Protein AF-A0A1Q6DSR3-F1 (afdb_monomer_lite)

Organism: Methanohalarchaeum thermophilum (NCBI:txid1903181)

Foldseek 3Di:
DWDDDLAEIEADELAEAAEEADDPDPSQQAHEYEYDANYEYAEEYHHQEYHYAAAYEYAYEYEHAAEYEAHHHEYNEEYYYAAEYEHENYEYEYEYEYQYYHEENYEYNEEYHYQAHAYELYEAAYEYEHEAEEEAENYEYQEYAYAAEYEAYNYEHCAQKYWDHHHYDDPDWYWHPNDDDPPPPDTDTFDPVQWDDDPNITMRGCCCVVCVVVVVVVVVVVVVVVVVVQVPDDPVVNCVCPDVVNVVVVPVD

Secondary structure (DSSP, 8-state):
--EE-SSEEEEPTT-EE-S-B--SSGGGGG-EEEE-TT-EE-S-EEEEEEEE-TT-EE-S-EEEEEEEEEES-EE-S-EEEEEEEEEES-EEES-EEEEEEEEES-EEES-EEEEEEEEEEEEEEEEEEEEEEEEEEEEEEEEEEESSEEEEEEEEESSSEEEE-SEEEESS-EEETT--STTSS---EE-GGGEEEETTEEEEETHHHH--HHHHHHHHHHHHHHHHHHHTS-HHHHHHH--HHHHHHHT--

Sequence (253 aa):
MARKDETGVIIEENENYETKIIPTKHSEINRKVKVKNNATIEGGIYGKKIEINNQARVKGPLMAKKSVQLRGGKIDSDIGSIEKTEIKEASIIGTVISKRINIKDSIIYGNLIGSRVIIKNSVVLGNIISKKELNLKKTTCFTFKSKEKSEIKNVELILPQAIINGEYELKSNVKIISINKNGKDTYPELGQEDIYKHEGNRYLTLSNRIMDLTKVTKKMNNVYEAIEKLISKDPKEIHSNYSQEKLREKFKK

Radius of gyration: 27.89 Å; chains: 1; bounding box: 45×44×91 Å

Structure (mmCIF, N/CA/C/O backbone):
data_AF-A0A1Q6DSR3-F1
#
_entry.id   AF-A0A1Q6DSR3-F1
#
loop_
_atom_site.group_PDB
_atom_site.id
_atom_site.type_symbol
_atom_site.label_atom_id
_atom_site.label_alt_id
_atom_site.label_comp_id
_atom_site.label_asym_id
_atom_site.label_entity_id
_atom_site.label_seq_id
_atom_site.pdbx_PDB_ins_code
_atom_site.Cartn_x
_atom_site.Cartn_y
_atom_site.Cartn_z
_atom_site.occupancy
_atom_site.B_iso_or_equiv
_atom_site.auth_seq_id
_atom_site.auth_comp_id
_atom_site.auth_asym_id
_atom_site.auth_atom_id
_atom_site.pdbx_PDB_model_num
ATOM 1 N N . MET A 1 1 ? -22.867 -3.625 21.917 1.00 60.91 1 MET A N 1
ATOM 2 C CA . MET A 1 1 ? -22.639 -2.371 22.659 1.00 60.91 1 MET A CA 1
ATOM 3 C C . MET A 1 1 ? -21.149 -2.194 22.814 1.00 60.91 1 MET A C 1
ATOM 5 O O . MET A 1 1 ? -20.514 -2.975 23.520 1.00 60.91 1 MET A O 1
ATOM 9 N N . ALA A 1 2 ? -20.624 -1.169 22.156 1.00 63.09 2 ALA A N 1
ATOM 10 C CA . ALA A 1 2 ? -19.234 -0.776 22.210 1.00 63.09 2 ALA A CA 1
ATOM 11 C C . ALA A 1 2 ? -18.803 -0.549 23.660 1.00 63.09 2 ALA A C 1
ATOM 13 O O . ALA A 1 2 ? -19.395 0.259 24.381 1.00 63.09 2 ALA A O 1
ATOM 14 N N . ARG A 1 3 ? -17.749 -1.244 24.085 1.00 74.06 3 ARG A N 1
ATOM 15 C CA . ARG A 1 3 ? -17.147 -1.033 25.402 1.00 74.06 3 ARG A CA 1
ATOM 16 C C . ARG A 1 3 ? -16.078 0.036 25.272 1.00 74.06 3 ARG A C 1
ATOM 18 O O . ARG A 1 3 ? -15.153 -0.107 24.472 1.00 74.06 3 ARG A O 1
ATOM 25 N N . LYS A 1 4 ? -16.222 1.113 26.039 1.00 76.12 4 LYS A N 1
ATOM 26 C CA . LYS A 1 4 ? -15.246 2.198 26.118 1.00 76.12 4 LYS A CA 1
ATOM 27 C C . LYS A 1 4 ? -14.771 2.317 27.554 1.00 76.12 4 LYS A C 1
ATOM 29 O O . LYS A 1 4 ? -15.585 2.527 28.447 1.00 76.12 4 LYS A O 1
ATOM 34 N N . ASP A 1 5 ? -13.468 2.224 27.744 1.00 69.50 5 ASP A N 1
ATOM 35 C CA . ASP A 1 5 ? -12.798 2.625 28.972 1.00 69.50 5 ASP A CA 1
ATOM 36 C C . ASP A 1 5 ? -11.634 3.570 28.630 1.00 69.50 5 ASP A C 1
ATOM 38 O O . ASP A 1 5 ? -11.387 3.893 27.462 1.00 69.50 5 ASP A O 1
ATOM 42 N N . GLU A 1 6 ? -10.926 4.061 29.646 1.00 63.34 6 GLU A N 1
ATOM 43 C CA . GLU A 1 6 ? -9.800 4.983 29.443 1.00 63.34 6 GLU A CA 1
ATOM 44 C C . GLU A 1 6 ? -8.644 4.350 28.650 1.00 63.34 6 GLU A C 1
ATOM 46 O O . GLU A 1 6 ? -7.857 5.046 28.003 1.00 63.34 6 GLU A O 1
ATOM 51 N N . THR A 1 7 ? -8.537 3.022 28.670 1.00 72.75 7 THR A N 1
ATOM 52 C CA . THR A 1 7 ? -7.431 2.262 28.082 1.00 72.75 7 THR A CA 1
ATOM 53 C C . THR A 1 7 ? -7.735 1.757 26.671 1.00 72.75 7 THR A C 1
ATOM 55 O O . THR A 1 7 ? -6.810 1.524 25.875 1.00 72.75 7 THR A O 1
ATOM 58 N N . GLY A 1 8 ? -9.014 1.635 26.309 1.00 85.94 8 GLY A N 1
ATOM 59 C CA . GLY A 1 8 ? -9.417 1.089 25.029 1.00 85.94 8 GLY A CA 1
ATOM 60 C C . GLY A 1 8 ? -10.884 1.263 24.645 1.00 85.94 8 GLY A C 1
ATOM 61 O O . GLY A 1 8 ? -11.768 1.547 25.446 1.00 85.94 8 GLY A O 1
ATOM 62 N N . VAL A 1 9 ? -11.124 1.072 23.351 1.00 91.00 9 VAL A N 1
ATOM 63 C CA . VAL A 1 9 ? -12.451 0.988 22.742 1.00 91.00 9 VAL A CA 1
ATOM 64 C C . VAL A 1 9 ? -12.544 -0.338 22.007 1.00 91.00 9 VAL A C 1
ATOM 66 O O . VAL A 1 9 ? -11.693 -0.637 21.167 1.00 91.00 9 VAL A O 1
ATOM 69 N N . ILE A 1 10 ? -13.575 -1.119 22.307 1.00 93.19 10 ILE A N 1
ATOM 70 C CA . ILE A 1 10 ? -13.895 -2.361 21.608 1.00 93.19 10 ILE A CA 1
ATOM 71 C C . ILE A 1 10 ? -15.268 -2.194 20.967 1.00 93.19 10 ILE A C 1
ATOM 73 O O . ILE A 1 10 ? -16.248 -1.964 21.671 1.00 93.19 10 ILE A O 1
ATOM 77 N N . ILE A 1 11 ? -15.319 -2.307 19.642 1.00 92.88 11 ILE A N 1
ATOM 78 C CA . ILE A 1 11 ? -16.568 -2.421 18.883 1.00 92.88 11 ILE A CA 1
ATOM 79 C C . ILE A 1 11 ? -16.855 -3.908 18.707 1.00 92.88 11 ILE A C 1
ATOM 81 O O . ILE A 1 11 ? -15.982 -4.650 18.241 1.00 92.88 11 ILE A O 1
ATOM 85 N N . GLU A 1 12 ? -18.031 -4.341 19.152 1.00 92.94 12 GLU A N 1
ATOM 86 C CA . GLU A 1 12 ? -18.410 -5.750 19.189 1.00 92.94 12 GLU A CA 1
ATOM 87 C C . GLU A 1 12 ? -18.770 -6.285 17.797 1.00 92.94 12 GLU A C 1
ATOM 89 O O . GLU A 1 12 ? -18.878 -5.541 16.823 1.00 92.94 12 GLU A O 1
ATOM 94 N N . GLU A 1 13 ? -18.891 -7.606 17.680 1.00 92.62 13 GLU A N 1
ATOM 95 C CA . GLU A 1 13 ? -19.213 -8.248 16.402 1.00 92.62 13 GLU A CA 1
ATOM 96 C C . GLU A 1 13 ? -20.602 -7.847 15.902 1.00 92.62 13 GLU A C 1
ATOM 98 O O . GLU A 1 13 ? -21.540 -7.735 16.692 1.00 92.62 13 GLU A O 1
ATOM 103 N N . ASN A 1 14 ? -20.730 -7.656 14.584 1.00 92.25 14 ASN A N 1
ATOM 104 C CA . ASN A 1 14 ? -21.968 -7.231 13.910 1.00 92.25 14 ASN A CA 1
ATOM 105 C C . ASN A 1 14 ? -22.552 -5.900 14.427 1.00 92.25 14 ASN A C 1
ATOM 107 O O . ASN A 1 14 ? -23.717 -5.589 14.179 1.00 92.25 14 ASN A O 1
ATOM 111 N N . GLU A 1 15 ? -21.770 -5.107 15.159 1.00 92.62 15 GLU A N 1
ATOM 112 C CA . GLU A 1 15 ? -22.219 -3.820 15.675 1.00 92.62 15 GLU A CA 1
ATOM 113 C C . GLU A 1 15 ? -22.147 -2.747 14.585 1.00 92.62 15 GLU A C 1
ATOM 115 O O . GLU A 1 15 ? -21.130 -2.606 13.904 1.00 92.62 15 GLU A O 1
ATOM 120 N N . ASN A 1 16 ? -23.215 -1.960 14.444 1.00 92.31 16 ASN A N 1
ATOM 121 C CA . ASN A 1 16 ? -23.186 -0.731 13.661 1.00 92.31 16 ASN A CA 1
ATOM 122 C C . ASN A 1 16 ? -22.926 0.459 14.592 1.00 92.31 16 ASN A C 1
ATOM 124 O O . ASN A 1 16 ? -23.662 0.685 15.551 1.00 92.31 16 ASN A O 1
ATOM 128 N N . TYR A 1 17 ? -21.860 1.202 14.321 1.00 92.19 17 TYR A N 1
ATOM 129 C CA . TYR A 1 17 ? -21.394 2.310 15.136 1.00 92.19 17 TYR A CA 1
ATOM 130 C C . TYR A 1 17 ? -21.343 3.588 14.287 1.00 92.19 17 TYR A C 1
ATOM 132 O O . TYR A 1 17 ? -20.392 3.856 13.553 1.00 92.19 17 TYR A O 1
ATOM 140 N N . GLU A 1 18 ? -22.387 4.405 14.404 1.00 91.69 18 GLU A N 1
ATOM 141 C CA . GLU A 1 18 ? -22.651 5.543 13.506 1.00 91.69 18 GLU A CA 1
ATOM 142 C C . GLU A 1 18 ? -21.821 6.801 13.809 1.00 91.69 18 GLU A C 1
ATOM 144 O O . GLU A 1 18 ? -21.938 7.821 13.135 1.00 91.69 18 GLU A O 1
ATOM 149 N N . THR A 1 19 ? -20.961 6.763 14.830 1.00 90.69 19 THR A N 1
ATOM 150 C CA . THR A 1 19 ? -20.196 7.937 15.272 1.00 90.69 19 THR A CA 1
ATOM 151 C C . THR A 1 19 ? -18.691 7.748 15.111 1.00 90.69 19 THR A C 1
ATOM 153 O O . THR A 1 19 ? -18.181 6.662 14.841 1.00 90.69 19 THR A O 1
ATOM 156 N N . LYS A 1 20 ? -17.941 8.841 15.280 1.00 92.94 20 LYS A N 1
ATOM 157 C CA . LYS A 1 20 ? -16.474 8.833 15.275 1.00 92.94 20 LYS A CA 1
ATOM 158 C C . LYS A 1 20 ? -15.897 8.335 16.603 1.00 92.94 20 LYS A C 1
ATOM 160 O O . LYS A 1 20 ? -16.413 8.637 17.678 1.00 92.94 20 LYS A O 1
ATOM 165 N N . ILE A 1 21 ? -14.766 7.638 16.534 1.00 92.81 21 ILE A N 1
ATOM 166 C CA . ILE A 1 21 ? -13.986 7.181 17.689 1.00 92.81 21 ILE A CA 1
ATOM 167 C C . ILE A 1 21 ? -12.758 8.090 17.810 1.00 92.81 21 ILE A C 1
ATOM 169 O O . ILE A 1 21 ? -11.635 7.683 17.525 1.00 92.81 21 ILE A O 1
ATOM 173 N N . ILE A 1 22 ? -12.947 9.330 18.273 1.00 92.00 22 ILE A N 1
ATOM 174 C CA . ILE A 1 22 ? -11.847 10.288 18.523 1.00 92.00 22 ILE A CA 1
ATOM 175 C C . ILE A 1 22 ? -11.680 10.600 20.022 1.00 92.00 22 ILE A C 1
ATOM 177 O O . ILE A 1 22 ? -12.652 10.429 20.761 1.00 92.00 22 ILE A O 1
ATOM 181 N N . PRO A 1 23 ? -10.474 10.964 20.499 1.00 87.62 23 PRO A N 1
ATOM 182 C CA . PRO A 1 23 ? -10.265 11.417 21.868 1.00 87.62 23 PRO A CA 1
ATOM 183 C C . PRO A 1 23 ? -11.074 12.676 22.168 1.00 87.62 23 PRO A C 1
ATOM 185 O O . PRO A 1 23 ? -11.065 13.621 21.382 1.00 87.62 23 PRO A O 1
ATOM 188 N N . THR A 1 24 ? -11.722 12.698 23.325 1.00 89.38 24 THR A N 1
ATOM 189 C CA . THR A 1 24 ? -12.347 13.897 23.908 1.00 89.38 24 THR A CA 1
ATOM 190 C C . THR A 1 24 ? -11.555 14.433 25.099 1.00 89.38 24 THR A C 1
ATOM 192 O O . THR A 1 24 ? -11.687 15.598 25.464 1.00 89.38 24 THR A O 1
ATOM 195 N N . LYS A 1 25 ? -10.685 13.595 25.676 1.00 89.12 25 LYS A N 1
ATOM 196 C CA . LYS A 1 25 ? -9.794 13.916 26.795 1.00 89.12 25 LYS A CA 1
ATOM 197 C C . LYS A 1 25 ? -8.372 13.455 26.493 1.00 89.12 25 LYS A C 1
ATOM 199 O O . LYS A 1 25 ? -8.155 12.547 25.690 1.00 89.12 25 LYS A O 1
ATOM 204 N N . HIS A 1 26 ? -7.394 14.047 27.176 1.00 84.81 26 HIS A N 1
ATOM 205 C CA . HIS A 1 26 ? -5.981 13.720 26.970 1.00 84.81 26 HIS A CA 1
ATOM 206 C C . HIS A 1 26 ? -5.656 12.244 27.268 1.00 84.81 26 HIS A C 1
ATOM 208 O O . HIS A 1 26 ? -4.884 11.625 26.534 1.00 84.81 26 HIS A O 1
ATOM 214 N N . SER A 1 27 ? -6.288 11.656 28.291 1.00 83.69 27 SER A N 1
ATOM 215 C CA . SER A 1 27 ? -6.117 10.240 28.656 1.00 83.69 27 SER A CA 1
ATOM 216 C C . SER A 1 27 ? -6.472 9.284 27.507 1.00 83.69 27 SER A C 1
ATOM 218 O O . SER A 1 27 ? -5.807 8.267 27.317 1.00 83.69 27 SER A O 1
ATOM 220 N N . GLU A 1 28 ? -7.428 9.658 26.654 1.00 86.38 28 GLU A N 1
ATOM 221 C CA . GLU A 1 28 ? -7.917 8.831 25.547 1.00 86.38 28 GLU A CA 1
ATOM 222 C C . GLU A 1 28 ? -6.980 8.806 24.327 1.00 86.38 28 GLU A C 1
ATOM 224 O O . GLU A 1 28 ? -7.102 7.924 23.477 1.00 86.38 28 GLU A O 1
ATOM 229 N N . ILE A 1 29 ? -6.018 9.732 24.215 1.00 86.44 29 ILE A N 1
ATOM 230 C CA . ILE A 1 29 ? -5.086 9.812 23.069 1.00 86.44 29 ILE A CA 1
ATOM 231 C C . ILE A 1 29 ? -4.314 8.501 22.892 1.00 86.44 29 ILE A C 1
ATOM 233 O O . ILE A 1 29 ? -4.002 8.080 21.775 1.00 86.44 29 ILE A O 1
ATOM 237 N N . ASN A 1 30 ? -4.001 7.839 24.006 1.00 89.75 30 ASN A N 1
ATOM 238 C CA . ASN A 1 30 ? -3.184 6.635 24.011 1.00 89.75 30 ASN A CA 1
ATOM 239 C C . ASN A 1 30 ? -3.995 5.330 23.968 1.00 89.75 30 ASN A C 1
ATOM 241 O O . ASN A 1 30 ? -3.396 4.252 24.057 1.00 89.75 30 ASN A O 1
ATOM 245 N N . ARG A 1 31 ? -5.320 5.409 23.795 1.00 91.38 31 ARG A N 1
ATOM 246 C CA . ARG A 1 31 ? -6.200 4.238 23.816 1.00 91.38 31 ARG A CA 1
ATOM 247 C C . ARG A 1 31 ? -5.952 3.298 22.644 1.00 91.38 31 ARG A C 1
ATOM 249 O O . ARG A 1 31 ? -5.557 3.714 21.549 1.00 91.38 31 ARG A O 1
ATOM 256 N N . LYS A 1 32 ? -6.213 2.015 22.863 1.00 94.88 32 LYS A N 1
ATOM 257 C CA . LYS A 1 32 ? -6.273 1.020 21.786 1.00 94.88 32 LYS A CA 1
ATOM 258 C C . LYS A 1 32 ? -7.698 0.962 21.244 1.00 94.88 32 LYS A C 1
ATOM 260 O O . LYS A 1 32 ? -8.638 0.975 22.024 1.00 94.88 32 LYS A O 1
ATOM 265 N N . VAL A 1 33 ? -7.869 0.879 19.933 1.00 95.88 33 VAL A N 1
ATOM 266 C CA . VAL A 1 33 ? -9.183 0.661 19.319 1.00 95.88 33 VAL A CA 1
ATOM 267 C C . VAL A 1 33 ? -9.172 -0.701 18.647 1.00 95.88 33 VAL A C 1
ATOM 269 O O . VAL A 1 33 ? -8.303 -0.962 17.817 1.00 95.88 33 VAL A O 1
ATOM 272 N N . LYS A 1 34 ? -10.117 -1.564 19.012 1.00 96.12 34 LYS A N 1
ATOM 273 C CA . LYS A 1 34 ? -10.312 -2.875 18.400 1.00 96.12 34 LYS A CA 1
ATOM 274 C C . LYS A 1 34 ? -11.712 -2.955 17.812 1.00 96.12 34 LYS A C 1
ATOM 276 O O . LYS A 1 34 ? -12.696 -2.761 18.516 1.00 96.12 34 LYS A O 1
ATOM 281 N N . VAL A 1 35 ? -11.784 -3.272 16.532 1.00 95.50 35 VAL A N 1
ATOM 282 C CA . VAL A 1 35 ? -13.026 -3.478 15.795 1.00 95.50 35 VAL A CA 1
ATOM 283 C C . VAL A 1 35 ? -13.134 -4.969 15.507 1.00 95.50 35 VAL A C 1
ATOM 285 O O . VAL A 1 35 ? -12.236 -5.555 14.887 1.00 95.50 35 VAL A O 1
ATOM 288 N N . LYS A 1 36 ? -14.164 -5.615 16.056 1.00 93.06 36 LYS A N 1
ATOM 289 C CA . LYS A 1 36 ? -14.409 -7.042 15.834 1.00 93.06 36 LYS A CA 1
ATOM 290 C C . LYS A 1 36 ? -15.104 -7.286 14.489 1.00 93.06 36 LYS A C 1
ATOM 292 O O . LYS A 1 36 ? -15.339 -6.360 13.716 1.00 93.06 36 LYS A O 1
ATOM 297 N N . ASN A 1 37 ? -15.342 -8.558 14.189 1.00 93.19 37 ASN A N 1
ATOM 298 C CA . ASN A 1 37 ? -15.788 -9.015 12.881 1.00 93.19 37 ASN A CA 1
ATOM 299 C C . ASN A 1 37 ? -17.152 -8.431 12.497 1.00 93.19 37 ASN A C 1
ATOM 301 O O . ASN A 1 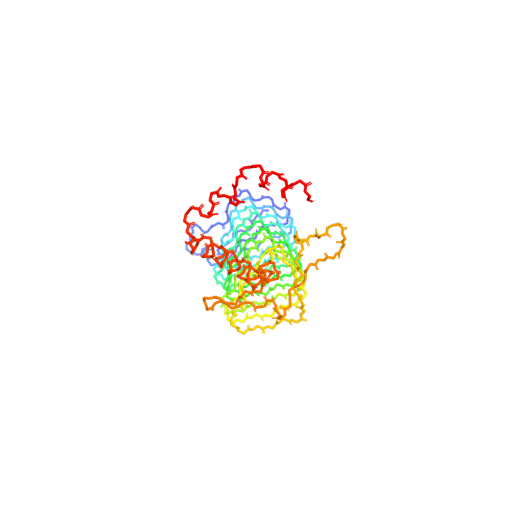37 ? -18.013 -8.250 13.358 1.00 93.19 37 ASN A O 1
ATOM 305 N N . ASN A 1 38 ? -17.350 -8.168 11.202 1.00 92.88 38 ASN A N 1
ATOM 306 C CA . ASN A 1 38 ? -18.613 -7.668 10.633 1.00 92.88 38 ASN A CA 1
ATOM 307 C C . ASN A 1 38 ? -19.150 -6.359 11.243 1.00 92.88 38 ASN A C 1
ATOM 309 O O . ASN A 1 38 ? -20.288 -5.977 10.978 1.00 92.88 38 ASN A O 1
ATOM 313 N N . ALA A 1 39 ? -18.360 -5.655 12.053 1.00 94.75 39 ALA A N 1
ATOM 314 C CA . ALA A 1 39 ? -18.759 -4.360 12.577 1.00 94.75 39 ALA A CA 1
ATOM 315 C C . ALA A 1 39 ? -18.682 -3.291 11.480 1.00 94.75 39 ALA A C 1
ATOM 317 O O . ALA A 1 39 ? -17.770 -3.304 10.649 1.00 94.75 39 ALA A O 1
ATOM 318 N N . THR A 1 40 ? -19.608 -2.338 11.504 1.00 95.56 40 THR A N 1
ATOM 319 C CA . THR A 1 40 ? -19.593 -1.168 10.620 1.00 95.56 40 THR A CA 1
ATOM 320 C C . THR A 1 40 ? -19.369 0.089 11.442 1.00 95.56 40 THR A C 1
ATOM 322 O O . THR A 1 40 ? -20.007 0.286 12.470 1.00 95.56 40 THR A O 1
ATOM 325 N N . ILE A 1 41 ? -18.438 0.935 11.009 1.00 96.00 41 ILE A N 1
ATOM 326 C CA . ILE A 1 41 ? -18.142 2.220 11.639 1.00 96.00 41 ILE A CA 1
ATOM 327 C C . ILE A 1 41 ? -18.263 3.307 10.577 1.00 96.00 41 ILE A C 1
ATOM 329 O O . ILE A 1 41 ? -17.508 3.324 9.602 1.00 96.00 41 ILE A O 1
ATOM 333 N N . GLU A 1 42 ? -19.197 4.232 10.771 1.00 95.69 42 GLU A N 1
ATOM 334 C CA . GLU A 1 42 ? -19.430 5.328 9.823 1.00 95.69 42 GLU A CA 1
ATOM 335 C C . GLU A 1 42 ? -18.376 6.440 9.970 1.00 95.69 42 GLU A C 1
ATOM 337 O O . GLU A 1 42 ? -17.970 7.063 8.992 1.00 95.69 42 GLU A O 1
ATOM 342 N N . GLY A 1 43 ? -17.893 6.676 11.195 1.00 95.25 43 GLY A N 1
ATOM 343 C CA . GLY A 1 43 ? -16.961 7.757 11.511 1.00 95.25 43 GLY A CA 1
ATOM 344 C C . GLY A 1 43 ? -15.473 7.391 11.447 1.00 95.25 43 GLY A C 1
ATOM 345 O O . GLY A 1 43 ? -15.075 6.236 11.317 1.00 95.25 43 GLY A O 1
ATOM 346 N N . GLY A 1 44 ? -14.622 8.412 11.582 1.00 96.06 44 GLY A N 1
ATOM 347 C CA . GLY A 1 44 ? -13.170 8.235 11.689 1.00 96.06 44 GLY A CA 1
ATOM 348 C C . GLY A 1 44 ? -12.734 7.665 13.040 1.00 96.06 44 GLY A C 1
ATOM 349 O O . GLY A 1 44 ? -13.411 7.843 14.058 1.00 96.06 44 GLY A O 1
ATOM 350 N N . ILE A 1 45 ? -11.573 7.014 13.060 1.00 97.00 45 ILE A N 1
ATOM 351 C CA . ILE A 1 45 ? -10.999 6.375 14.246 1.00 97.00 45 ILE A CA 1
ATOM 352 C C . ILE A 1 45 ? -9.628 6.970 14.538 1.00 97.00 45 ILE A C 1
ATOM 354 O O . ILE A 1 45 ? -8.735 6.963 13.692 1.00 97.00 45 ILE A O 1
ATOM 358 N N . TYR A 1 46 ? -9.436 7.408 15.779 1.00 96.62 46 TYR A N 1
ATOM 359 C CA . TYR A 1 46 ? -8.138 7.775 16.318 1.00 96.62 46 TYR A CA 1
ATOM 360 C C . TYR A 1 46 ? -7.784 6.920 17.538 1.00 96.62 46 TYR A C 1
ATOM 362 O O . TYR A 1 46 ? -8.600 6.717 18.446 1.00 96.62 46 TYR A O 1
ATOM 370 N N . GLY A 1 47 ? -6.531 6.470 17.591 1.00 95.19 47 GLY A N 1
ATOM 371 C CA . GLY A 1 47 ? -5.977 5.794 18.762 1.00 95.19 47 GLY A CA 1
ATOM 372 C C . GLY A 1 47 ? -4.461 5.624 18.706 1.00 95.19 47 GLY A C 1
ATOM 373 O O . GLY A 1 47 ? -3.794 5.967 17.734 1.00 95.19 47 GLY A O 1
ATOM 374 N N . LYS A 1 48 ? -3.877 5.038 19.749 1.00 95.81 48 LYS A N 1
ATOM 375 C CA . LYS A 1 48 ? -2.465 4.630 19.733 1.00 95.81 48 LYS A CA 1
ATOM 376 C C . LYS A 1 48 ? -2.246 3.449 18.802 1.00 95.81 48 LYS A C 1
ATOM 378 O O . LYS A 1 48 ? -1.317 3.455 17.996 1.00 95.81 48 LYS A O 1
ATOM 383 N N . LYS A 1 49 ? -3.102 2.438 18.934 1.00 97.00 49 LYS A N 1
ATOM 384 C CA . LYS A 1 49 ? -3.118 1.232 18.108 1.00 97.00 49 LYS A CA 1
ATOM 385 C C . LYS A 1 49 ? -4.546 0.990 17.643 1.00 97.00 49 LYS A C 1
ATOM 387 O O . LYS A 1 49 ? -5.441 0.995 18.482 1.00 97.00 49 LYS A O 1
ATOM 392 N N . ILE A 1 50 ? -4.732 0.777 16.347 1.00 97.88 50 ILE A N 1
ATOM 393 C CA . ILE A 1 50 ? -6.023 0.424 15.755 1.00 97.88 50 ILE A CA 1
ATOM 394 C C . ILE A 1 50 ? -5.904 -0.991 15.190 1.00 97.88 50 ILE A C 1
ATOM 396 O O . ILE A 1 50 ? -4.984 -1.272 14.421 1.00 97.88 50 ILE A O 1
ATOM 400 N N . GLU A 1 51 ? -6.806 -1.876 15.596 1.00 97.56 51 GLU A N 1
ATOM 401 C CA . GLU A 1 51 ? -6.916 -3.257 15.127 1.00 97.56 51 GLU A CA 1
ATOM 402 C C . GLU A 1 51 ? -8.303 -3.468 14.526 1.00 97.56 51 GLU A C 1
ATOM 404 O O . GLU A 1 51 ? -9.305 -3.290 15.215 1.00 97.56 51 GLU A O 1
ATOM 409 N N . ILE A 1 52 ? -8.363 -3.858 13.257 1.00 96.06 52 ILE A N 1
ATOM 410 C CA . ILE A 1 52 ? -9.611 -4.155 12.552 1.00 96.06 52 ILE A CA 1
ATOM 411 C C . ILE A 1 52 ? -9.538 -5.598 12.070 1.00 96.06 52 ILE A C 1
ATOM 413 O O . ILE A 1 52 ? -8.574 -5.987 11.405 1.00 96.06 52 ILE A O 1
ATOM 417 N N . ASN A 1 53 ? -10.533 -6.388 12.468 1.00 90.25 53 ASN A N 1
ATOM 418 C CA . ASN A 1 53 ? -10.632 -7.805 12.134 1.00 90.25 53 ASN A CA 1
ATOM 419 C C . ASN A 1 53 ? -11.603 -8.050 10.969 1.00 90.25 53 ASN A C 1
ATOM 421 O O . ASN A 1 53 ? -12.183 -7.118 10.407 1.00 90.25 53 ASN A O 1
ATOM 425 N N . ASN A 1 54 ? -11.736 -9.324 10.596 1.00 86.25 54 ASN A N 1
ATOM 426 C CA . ASN A 1 54 ? -12.297 -9.750 9.323 1.00 86.25 54 ASN A CA 1
ATOM 427 C C . ASN A 1 54 ? -13.682 -9.155 9.052 1.00 86.25 54 ASN A C 1
ATOM 429 O O . ASN A 1 54 ? -14.549 -9.123 9.922 1.00 86.25 54 ASN A O 1
ATOM 433 N N . GLN A 1 55 ? -13.880 -8.730 7.801 1.00 88.62 55 GLN A N 1
ATOM 434 C CA . GLN A 1 55 ? -15.158 -8.251 7.258 1.00 88.62 55 GLN A CA 1
ATOM 435 C C . GLN A 1 55 ? -15.728 -6.983 7.919 1.00 88.62 55 GLN A C 1
ATOM 437 O O . GLN A 1 55 ? -16.793 -6.521 7.521 1.00 88.62 55 GLN A O 1
ATOM 442 N N . ALA A 1 56 ? -15.016 -6.364 8.864 1.00 94.44 56 ALA A N 1
ATOM 443 C CA . ALA A 1 56 ? -15.409 -5.061 9.379 1.00 94.44 56 ALA A CA 1
ATOM 444 C C . ALA A 1 56 ? -15.277 -3.978 8.296 1.00 94.44 56 ALA A C 1
ATOM 446 O O . ALA A 1 56 ? -14.355 -4.007 7.471 1.00 94.44 56 ALA A O 1
ATOM 447 N N . ARG A 1 57 ? -16.182 -3.000 8.318 1.00 96.06 57 ARG A N 1
ATOM 448 C CA . ARG A 1 57 ? -16.179 -1.856 7.407 1.00 96.06 57 ARG A CA 1
ATOM 449 C C . ARG A 1 57 ? -15.999 -0.561 8.181 1.00 96.06 57 ARG A C 1
ATOM 451 O O . ARG A 1 57 ? -16.736 -0.300 9.124 1.00 96.06 57 ARG A O 1
ATOM 458 N N . VAL A 1 58 ? -15.060 0.278 7.757 1.00 97.25 58 VAL A N 1
ATOM 459 C CA . VAL A 1 58 ? -14.899 1.630 8.305 1.00 97.25 58 VAL A CA 1
ATOM 460 C C . VAL A 1 58 ? -14.953 2.632 7.168 1.00 97.25 58 VAL A C 1
ATOM 462 O O . VAL A 1 58 ? -14.154 2.550 6.238 1.00 97.25 58 VAL A O 1
ATOM 465 N N . LYS A 1 59 ? -15.900 3.568 7.228 1.00 96.94 59 LYS A N 1
ATOM 466 C CA . LYS A 1 59 ? -16.064 4.593 6.190 1.00 96.94 59 LYS A CA 1
ATOM 467 C C . LYS A 1 59 ? -15.262 5.864 6.455 1.00 96.94 59 LYS A C 1
ATOM 469 O O . LYS A 1 59 ? -15.026 6.638 5.537 1.00 96.94 59 LYS A O 1
ATOM 474 N N . GLY A 1 60 ? -14.835 6.083 7.697 1.00 96.81 60 GLY A N 1
ATOM 475 C CA . GLY A 1 60 ? -14.011 7.229 8.066 1.00 96.81 60 GLY A CA 1
ATOM 476 C C . GLY A 1 60 ? -12.503 6.949 8.065 1.00 96.81 60 GLY A C 1
ATOM 477 O O . GLY A 1 60 ? -12.073 5.794 8.004 1.00 96.81 60 GLY A O 1
ATOM 478 N N . PRO A 1 61 ? -11.680 8.007 8.179 1.00 97.62 61 PRO A N 1
ATOM 479 C CA . PRO A 1 61 ? -10.227 7.887 8.189 1.00 97.62 61 PRO A CA 1
ATOM 480 C C . PRO A 1 61 ? -9.722 7.190 9.451 1.00 97.62 61 PRO A C 1
ATOM 482 O O . PRO A 1 61 ? -10.281 7.347 10.542 1.00 97.62 61 PRO A O 1
ATOM 485 N N . LEU A 1 62 ? -8.612 6.468 9.317 1.00 98.25 62 LEU A N 1
ATOM 486 C CA . LEU A 1 62 ? -7.901 5.851 10.433 1.00 98.25 62 LEU A CA 1
ATOM 487 C C . LEU A 1 62 ? -6.630 6.640 10.726 1.00 98.25 62 LEU A C 1
ATOM 489 O O . LEU A 1 62 ? -5.764 6.757 9.865 1.00 98.25 62 LEU A O 1
ATOM 493 N N . MET A 1 63 ? -6.467 7.124 11.954 1.00 97.88 63 MET A N 1
ATOM 494 C CA . MET A 1 63 ? -5.245 7.806 12.372 1.00 97.88 63 MET A CA 1
ATOM 495 C C . MET A 1 63 ? -4.680 7.191 13.650 1.00 97.88 63 MET A C 1
ATOM 497 O O . MET A 1 63 ? -5.289 7.258 14.717 1.00 97.88 63 M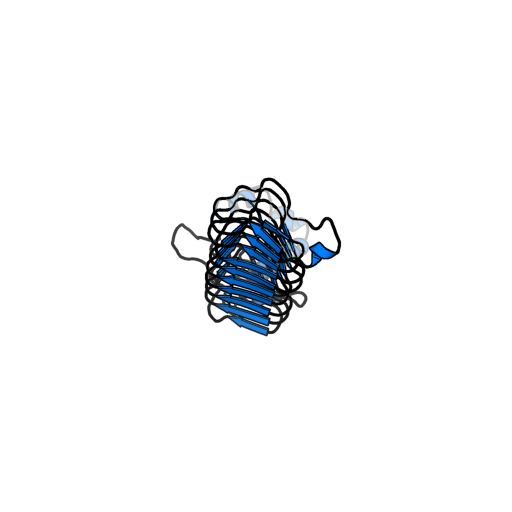ET A O 1
ATOM 501 N N . ALA A 1 64 ? -3.489 6.597 13.554 1.00 97.56 64 ALA A N 1
ATOM 502 C CA . ALA A 1 64 ? -2.837 5.941 14.677 1.00 97.56 64 ALA A CA 1
ATOM 503 C C . ALA A 1 64 ? -1.500 6.580 15.064 1.00 97.56 64 ALA A C 1
ATOM 505 O O . ALA A 1 64 ? -0.600 6.743 14.240 1.00 97.56 64 ALA A O 1
ATOM 506 N N . LYS A 1 65 ? -1.301 6.838 16.361 1.00 95.81 65 LYS A N 1
ATOM 507 C CA . LYS A 1 65 ? -0.001 7.317 16.864 1.00 95.81 65 LYS A CA 1
ATOM 508 C C . LYS A 1 65 ? 1.104 6.275 16.690 1.00 95.81 65 LYS A C 1
ATOM 510 O O . LYS A 1 65 ? 2.242 6.641 16.445 1.00 95.81 65 LYS A O 1
ATOM 515 N N . LYS A 1 66 ? 0.795 4.984 16.835 1.00 97.50 66 LYS A N 1
ATOM 516 C CA . LYS A 1 66 ? 1.777 3.902 16.703 1.00 97.50 66 LYS A CA 1
ATOM 517 C C . LYS A 1 66 ? 1.510 3.067 15.463 1.00 97.50 66 LYS A C 1
ATOM 519 O O . LYS A 1 66 ? 2.347 3.037 14.564 1.00 97.50 66 LYS A O 1
ATOM 524 N N . SER A 1 67 ? 0.361 2.399 15.399 1.00 98.12 67 SER A N 1
ATOM 525 C CA . SER A 1 67 ? 0.123 1.446 14.315 1.00 98.12 67 SER A CA 1
ATOM 526 C C . SER A 1 67 ? -1.334 1.188 13.975 1.00 98.12 67 SER A C 1
ATOM 528 O O . SER A 1 67 ? -2.180 1.162 14.871 1.00 98.12 67 SER A O 1
ATOM 530 N N . VAL A 1 68 ? -1.572 0.866 12.705 1.00 98.50 68 VAL A N 1
ATOM 531 C CA . VAL A 1 68 ? -2.825 0.292 12.198 1.00 98.50 68 VAL A CA 1
ATOM 532 C C . VAL A 1 68 ? -2.572 -1.153 11.764 1.00 98.50 68 VAL A C 1
ATOM 534 O O . VAL A 1 68 ? -1.583 -1.434 11.087 1.00 98.50 68 VAL A O 1
ATOM 537 N N . GLN A 1 69 ? -3.439 -2.074 12.178 1.00 98.38 69 GLN A N 1
ATOM 538 C CA . GLN A 1 69 ? -3.411 -3.481 11.781 1.00 98.38 69 GLN A CA 1
ATOM 539 C C . GLN A 1 69 ? -4.776 -3.874 11.224 1.00 98.38 69 GLN A C 1
ATOM 541 O O . GLN A 1 69 ? -5.757 -3.890 11.965 1.00 98.38 69 GLN A O 1
ATOM 546 N N . LEU A 1 70 ? -4.819 -4.204 9.936 1.00 97.81 70 LEU A N 1
ATOM 547 C CA . LEU A 1 70 ? -6.002 -4.724 9.260 1.00 97.81 70 LEU A CA 1
ATOM 548 C C . LEU A 1 70 ? -5.782 -6.197 8.928 1.00 97.81 70 LEU A C 1
ATOM 550 O O . LEU A 1 70 ? -4.787 -6.560 8.292 1.00 97.81 70 LEU A O 1
ATOM 554 N N . ARG A 1 71 ? -6.712 -7.036 9.369 1.00 96.19 71 ARG A N 1
ATOM 555 C CA . ARG A 1 71 ? -6.816 -8.444 8.989 1.00 96.19 71 ARG A CA 1
ATOM 556 C C . ARG A 1 71 ? -8.218 -8.618 8.433 1.00 96.19 71 ARG A C 1
ATOM 558 O O . ARG A 1 71 ? -9.163 -8.679 9.210 1.00 96.19 71 ARG A O 1
ATOM 565 N N . GLY A 1 72 ? -8.343 -8.586 7.114 1.00 93.12 72 GLY A N 1
ATOM 566 C CA . GLY A 1 72 ? -9.635 -8.485 6.456 1.00 93.12 72 GLY A CA 1
ATOM 567 C C . GLY A 1 72 ? -10.245 -7.084 6.501 1.00 93.12 72 GLY A C 1
ATOM 568 O O . GLY A 1 72 ? -9.663 -6.129 7.021 1.00 93.12 72 GLY A O 1
ATOM 569 N N . GLY A 1 73 ? -11.460 -6.990 5.963 1.00 92.44 73 GLY A N 1
ATOM 570 C CA . GLY A 1 73 ? -12.300 -5.801 6.064 1.00 92.44 73 GLY A CA 1
ATOM 571 C C . GLY A 1 73 ? -12.115 -4.792 4.932 1.00 92.44 73 GLY A C 1
ATOM 572 O O . GLY A 1 73 ? -11.317 -4.978 4.008 1.00 92.44 73 GLY A O 1
ATOM 573 N N . LYS A 1 74 ? -12.908 -3.723 5.007 1.00 96.31 74 LYS A N 1
ATOM 574 C CA . LYS A 1 74 ? -12.973 -2.666 4.000 1.00 96.31 74 LYS A CA 1
ATOM 575 C C . LYS A 1 74 ? -12.872 -1.288 4.640 1.00 96.31 74 LYS A C 1
ATOM 577 O O . LYS A 1 74 ? -13.689 -0.945 5.490 1.00 96.31 74 LYS A O 1
ATOM 582 N N . ILE A 1 75 ? -11.886 -0.503 4.216 1.00 97.81 75 ILE A N 1
ATOM 583 C CA . ILE A 1 75 ? -11.708 0.883 4.660 1.00 97.81 75 ILE A CA 1
ATOM 584 C C . ILE A 1 75 ? -11.984 1.807 3.482 1.00 97.81 75 ILE A C 1
ATOM 586 O O . ILE A 1 75 ? -11.276 1.744 2.481 1.00 97.81 75 ILE A O 1
ATOM 590 N N . ASP A 1 76 ? -12.991 2.665 3.606 1.00 97.12 76 ASP A N 1
ATOM 591 C CA . ASP A 1 76 ? -13.389 3.617 2.563 1.00 97.12 76 ASP A CA 1
ATOM 592 C C . ASP A 1 76 ? -12.836 5.023 2.858 1.00 97.12 76 ASP A C 1
ATOM 594 O O . ASP A 1 76 ? -13.548 6.018 2.759 1.00 97.12 76 ASP A O 1
ATOM 598 N N . SER A 1 77 ? -11.576 5.104 3.303 1.00 98.06 77 SER A N 1
ATOM 599 C CA . SER A 1 77 ? -10.902 6.369 3.597 1.00 98.06 77 SER A CA 1
ATOM 600 C C . SER A 1 77 ? -9.383 6.207 3.765 1.00 98.06 77 SER A C 1
ATOM 602 O O . SER A 1 77 ? -8.824 5.112 3.653 1.00 98.06 77 SER A O 1
ATOM 604 N N . ASP A 1 78 ? -8.714 7.317 4.073 1.00 98.44 78 ASP A N 1
ATOM 605 C CA . ASP A 1 78 ? -7.273 7.381 4.292 1.00 98.44 78 ASP A CA 1
ATOM 606 C C . ASP A 1 78 ? -6.837 6.707 5.601 1.00 98.44 78 ASP A C 1
ATOM 608 O O . ASP A 1 78 ? -7.539 6.704 6.618 1.00 98.44 78 ASP A O 1
ATOM 612 N N . ILE A 1 79 ? -5.614 6.176 5.588 1.00 98.62 79 ILE A N 1
ATOM 613 C CA . ILE A 1 79 ? -4.974 5.534 6.736 1.00 98.62 79 ILE A CA 1
ATOM 614 C C . ILE A 1 79 ? -3.641 6.219 7.022 1.00 98.62 79 ILE A C 1
ATOM 616 O O . ILE A 1 79 ? -2.687 6.119 6.253 1.00 98.62 79 ILE A O 1
ATOM 620 N N . GLY A 1 80 ? -3.543 6.860 8.180 1.00 98.25 80 GLY A N 1
ATOM 621 C CA . GLY A 1 80 ? -2.321 7.459 8.698 1.00 98.25 80 GLY A CA 1
ATOM 622 C C . GLY A 1 80 ? -1.799 6.713 9.921 1.00 98.25 80 GLY A C 1
ATOM 623 O O . GLY A 1 80 ? -2.524 6.496 10.890 1.00 98.25 80 GLY A O 1
ATOM 624 N N . SER A 1 81 ? -0.509 6.375 9.937 1.00 97.94 81 SER A N 1
ATOM 625 C CA . SER A 1 81 ? 0.172 6.007 11.181 1.00 97.94 81 SER A CA 1
ATOM 626 C C . SER A 1 81 ? 1.595 6.543 11.237 1.00 97.94 81 SER A C 1
ATOM 628 O O . SER A 1 81 ? 2.279 6.612 10.218 1.00 97.94 81 SER A O 1
ATOM 630 N N . ILE A 1 82 ? 2.081 6.901 12.426 1.00 97.31 82 ILE A N 1
ATOM 631 C CA . ILE A 1 82 ? 3.448 7.431 12.548 1.00 97.31 82 ILE A CA 1
ATOM 632 C C . ILE A 1 82 ? 4.480 6.321 12.312 1.00 97.31 82 ILE A C 1
ATOM 634 O O . ILE A 1 82 ? 5.448 6.520 11.574 1.00 97.31 82 ILE A O 1
ATOM 638 N N . GLU A 1 83 ? 4.300 5.134 12.905 1.00 98.12 83 GLU A N 1
ATOM 639 C CA . GLU A 1 83 ? 5.333 4.096 12.850 1.00 98.12 83 GLU A CA 1
ATOM 640 C C . GLU A 1 83 ? 5.082 3.006 11.810 1.00 98.12 83 GLU A C 1
ATOM 642 O O . GLU A 1 83 ? 6.023 2.647 11.088 1.00 98.12 83 GLU A O 1
ATOM 647 N N . LYS A 1 84 ? 3.887 2.399 11.789 1.00 98.25 84 LYS A N 1
ATOM 648 C CA . LYS A 1 84 ? 3.659 1.162 11.034 1.00 98.25 84 LYS A CA 1
ATOM 649 C C . LYS A 1 84 ? 2.192 0.893 10.697 1.00 98.25 84 LYS A C 1
ATOM 651 O O . LYS A 1 84 ? 1.358 0.828 11.592 1.00 98.25 84 LYS A O 1
ATOM 656 N N . THR A 1 85 ? 1.934 0.548 9.442 1.00 98.75 85 THR A N 1
ATOM 657 C CA . THR A 1 85 ? 0.654 -0.008 8.991 1.00 98.75 85 THR A CA 1
ATOM 658 C C . THR A 1 85 ? 0.856 -1.410 8.424 1.00 98.75 85 THR A C 1
ATOM 660 O O . THR A 1 85 ? 1.753 -1.635 7.608 1.00 98.75 85 THR A O 1
ATOM 663 N N . GLU A 1 86 ? 0.044 -2.359 8.885 1.00 98.69 86 GLU A N 1
ATOM 664 C CA . GLU A 1 86 ? -0.010 -3.734 8.381 1.00 98.69 86 GLU A CA 1
ATOM 665 C C . GLU A 1 86 ? -1.396 -4.019 7.826 1.00 98.69 86 GLU A C 1
ATOM 667 O O . GLU A 1 86 ? -2.388 -3.839 8.528 1.00 98.69 86 GLU A O 1
ATOM 672 N N . ILE A 1 87 ? -1.454 -4.470 6.579 1.00 98.56 87 ILE A N 1
ATOM 673 C CA . ILE A 1 87 ? -2.696 -4.740 5.864 1.00 98.56 87 ILE A CA 1
ATOM 674 C C . ILE A 1 87 ? -2.600 -6.152 5.296 1.00 98.56 87 ILE A C 1
ATOM 676 O O . ILE A 1 87 ? -1.679 -6.462 4.535 1.00 98.56 87 ILE A O 1
ATOM 680 N N . LYS A 1 88 ? -3.528 -7.018 5.695 1.00 98.31 88 LYS A N 1
ATOM 681 C CA . LYS A 1 88 ? -3.630 -8.390 5.208 1.00 98.31 88 LYS A CA 1
ATOM 682 C C . LYS A 1 88 ? -5.070 -8.685 4.824 1.00 98.31 88 LYS A C 1
ATOM 684 O O . LYS A 1 88 ? -5.953 -8.423 5.634 1.00 98.31 88 LYS A O 1
ATOM 689 N N . GLU A 1 89 ? -5.287 -9.264 3.645 1.00 97.31 89 GLU A N 1
ATOM 690 C CA . GLU A 1 89 ? -6.608 -9.740 3.193 1.00 97.31 89 GLU A CA 1
ATOM 691 C C . GLU A 1 89 ? -7.697 -8.648 3.171 1.00 97.31 89 GLU A C 1
ATOM 693 O O . GLU A 1 89 ? -8.879 -8.952 3.297 1.00 97.31 89 GLU A O 1
ATOM 698 N N . ALA A 1 90 ? -7.322 -7.373 3.022 1.00 96.62 90 ALA A N 1
ATOM 699 C CA . ALA A 1 90 ? -8.240 -6.239 3.141 1.00 96.62 90 ALA A CA 1
ATOM 700 C C . ALA A 1 90 ? -8.346 -5.421 1.846 1.00 96.62 90 ALA A C 1
ATOM 702 O O . ALA A 1 90 ? -7.455 -5.450 0.990 1.00 96.62 90 ALA A O 1
ATOM 703 N N . SER A 1 91 ? -9.424 -4.643 1.731 1.00 97.38 91 SER A N 1
ATOM 704 C CA . SER A 1 91 ? -9.610 -3.658 0.661 1.00 97.38 91 SER A CA 1
ATOM 705 C C . SER A 1 91 ? -9.595 -2.235 1.213 1.00 97.38 91 SER A C 1
ATOM 707 O O . SER A 1 91 ? -10.303 -1.949 2.179 1.00 97.38 91 SER A O 1
ATOM 709 N N . ILE A 1 92 ? -8.835 -1.335 0.594 1.00 98.06 92 ILE A N 1
ATOM 710 C CA . ILE A 1 92 ? -8.771 0.077 0.993 1.00 98.06 92 ILE A CA 1
ATOM 711 C C . ILE A 1 92 ? -9.099 0.957 -0.206 1.00 98.06 92 ILE A C 1
ATOM 713 O O . ILE A 1 92 ? -8.552 0.748 -1.285 1.00 98.06 92 ILE A O 1
ATOM 717 N N . ILE A 1 93 ? -9.956 1.951 -0.005 1.00 98.19 93 ILE A N 1
ATOM 718 C CA . ILE A 1 93 ? -10.206 3.046 -0.939 1.00 98.19 93 ILE A CA 1
ATOM 719 C C . ILE A 1 93 ? -9.700 4.318 -0.264 1.00 98.19 93 ILE A C 1
ATOM 721 O O . ILE A 1 93 ? -10.386 4.899 0.570 1.00 98.19 93 ILE A O 1
ATOM 725 N N . GLY A 1 94 ? -8.464 4.702 -0.572 1.00 97.00 94 GLY A N 1
ATOM 726 C CA . GLY A 1 94 ? -7.782 5.795 0.110 1.00 97.00 94 GLY A CA 1
ATOM 727 C C . GLY A 1 94 ? -6.263 5.672 0.090 1.00 97.00 94 GLY A C 1
ATOM 728 O O . GLY A 1 94 ? -5.680 4.695 -0.388 1.00 97.00 94 GLY A O 1
ATOM 729 N N . THR A 1 95 ? -5.609 6.697 0.619 1.00 98.44 95 THR A N 1
ATOM 730 C CA . THR A 1 95 ? -4.156 6.790 0.728 1.00 98.44 95 THR A CA 1
ATOM 731 C C . THR A 1 95 ? -3.674 6.220 2.058 1.00 98.44 95 THR A C 1
ATOM 733 O O . THR A 1 95 ? -4.199 6.542 3.122 1.00 98.44 95 THR A O 1
ATOM 736 N N . VAL A 1 96 ? -2.615 5.409 2.019 1.00 98.75 96 VAL A N 1
ATOM 737 C CA . VAL A 1 96 ? -1.946 4.886 3.217 1.00 98.75 96 VAL A CA 1
ATOM 738 C C . VAL A 1 96 ? -0.607 5.588 3.406 1.00 98.75 96 VAL A C 1
ATOM 740 O O . VAL A 1 96 ? 0.296 5.479 2.572 1.00 98.75 96 VAL A O 1
ATOM 743 N N . ILE A 1 97 ? -0.452 6.270 4.538 1.00 98.75 97 ILE A N 1
ATOM 744 C CA . ILE A 1 97 ? 0.761 7.003 4.903 1.00 98.75 97 ILE A CA 1
ATOM 745 C C . ILE A 1 97 ? 1.313 6.432 6.200 1.00 98.75 97 ILE A C 1
ATOM 747 O O . ILE A 1 97 ? 0.668 6.490 7.248 1.00 98.75 97 ILE A O 1
ATOM 751 N N . SER A 1 98 ? 2.517 5.860 6.160 1.00 98.62 98 SER A N 1
ATOM 752 C CA . SER A 1 98 ? 3.210 5.383 7.365 1.00 98.62 98 SER A CA 1
ATOM 753 C C . SER A 1 98 ? 4.709 5.245 7.164 1.00 98.62 98 SER A C 1
ATOM 755 O O . SER A 1 98 ? 5.177 4.975 6.062 1.00 98.62 98 SER A O 1
ATOM 757 N N . LYS A 1 99 ? 5.502 5.341 8.240 1.00 98.62 99 LYS A N 1
ATOM 758 C CA . LYS A 1 99 ? 6.952 5.096 8.139 1.00 98.62 99 LYS A CA 1
ATOM 759 C C . LYS A 1 99 ? 7.253 3.690 7.605 1.00 98.62 99 LYS A C 1
ATOM 761 O O . LYS A 1 99 ? 8.125 3.550 6.746 1.00 98.62 99 LYS A O 1
ATOM 766 N N . ARG A 1 100 ? 6.535 2.672 8.088 1.00 98.81 100 ARG A N 1
ATOM 767 C CA . ARG A 1 100 ? 6.610 1.279 7.620 1.00 98.81 100 ARG A CA 1
ATOM 768 C C . ARG A 1 100 ? 5.241 0.824 7.117 1.00 98.81 100 ARG A C 1
ATOM 770 O O . ARG A 1 100 ? 4.265 0.951 7.848 1.00 98.81 100 ARG A O 1
ATOM 777 N N . ILE A 1 101 ? 5.171 0.280 5.910 1.00 98.88 101 ILE A N 1
ATOM 778 C CA . ILE A 1 101 ? 3.941 -0.253 5.314 1.00 98.88 101 ILE A CA 1
ATOM 779 C C . ILE A 1 101 ? 4.208 -1.696 4.892 1.00 98.88 101 ILE A C 1
ATOM 781 O O . ILE A 1 101 ? 5.120 -1.941 4.106 1.00 98.88 101 ILE A O 1
ATOM 785 N N . ASN A 1 102 ? 3.412 -2.632 5.409 1.00 98.88 102 ASN A N 1
ATOM 786 C CA . ASN A 1 102 ? 3.441 -4.039 5.018 1.00 98.88 102 ASN A CA 1
ATOM 787 C C . ASN A 1 102 ? 2.062 -4.439 4.492 1.00 98.88 102 ASN A C 1
ATOM 789 O O . ASN A 1 102 ? 1.094 -4.408 5.251 1.00 98.88 102 ASN A O 1
ATOM 793 N N . ILE A 1 103 ? 1.984 -4.835 3.225 1.00 98.81 103 ILE A N 1
ATOM 794 C CA . ILE A 1 103 ? 0.736 -5.233 2.568 1.00 98.81 103 ILE A CA 1
ATOM 795 C C . ILE A 1 103 ? 0.872 -6.654 2.033 1.00 98.81 103 ILE A C 1
ATOM 797 O O . ILE A 1 103 ? 1.881 -6.998 1.407 1.00 98.81 103 ILE A O 1
ATOM 801 N N . LYS A 1 104 ? -0.139 -7.482 2.292 1.00 98.75 104 LYS A N 1
ATOM 802 C CA . LYS A 1 104 ? -0.204 -8.856 1.802 1.00 98.75 104 LYS A CA 1
ATOM 803 C C . LYS A 1 104 ? -1.623 -9.217 1.379 1.00 98.75 104 LYS A C 1
ATOM 805 O O . LYS A 1 104 ? -2.558 -8.925 2.119 1.00 98.75 104 LYS A O 1
ATOM 810 N N . ASP A 1 105 ? -1.781 -9.891 0.244 1.00 98.38 105 ASP A N 1
ATOM 811 C CA . ASP A 1 105 ? -3.070 -10.458 -0.185 1.00 98.38 105 ASP A CA 1
ATOM 812 C C . ASP A 1 105 ? -4.210 -9.412 -0.188 1.00 98.38 105 ASP A C 1
ATOM 814 O O . ASP A 1 105 ? -5.312 -9.695 0.259 1.00 98.38 105 ASP A O 1
ATOM 818 N N . SER A 1 106 ? -3.929 -8.163 -0.581 1.00 98.25 106 SER A N 1
ATOM 819 C CA . SER A 1 106 ? -4.846 -7.022 -0.405 1.00 98.25 106 SER A CA 1
ATOM 820 C C . SER A 1 106 ? -5.011 -6.196 -1.680 1.00 98.25 106 SER A C 1
ATOM 822 O O . SER A 1 106 ? -4.179 -6.257 -2.589 1.00 98.25 106 SER A O 1
ATOM 824 N N . ILE A 1 107 ? -6.073 -5.389 -1.722 1.00 98.12 107 ILE A N 1
ATOM 825 C CA . ILE A 1 107 ? -6.369 -4.475 -2.832 1.00 98.12 107 ILE A CA 1
ATOM 826 C C . ILE A 1 107 ? -6.452 -3.046 -2.300 1.00 98.12 107 ILE A C 1
ATOM 828 O O . ILE A 1 107 ? -7.216 -2.757 -1.383 1.00 98.12 107 ILE A O 1
ATOM 832 N N . ILE A 1 108 ? -5.674 -2.142 -2.885 1.00 98.12 10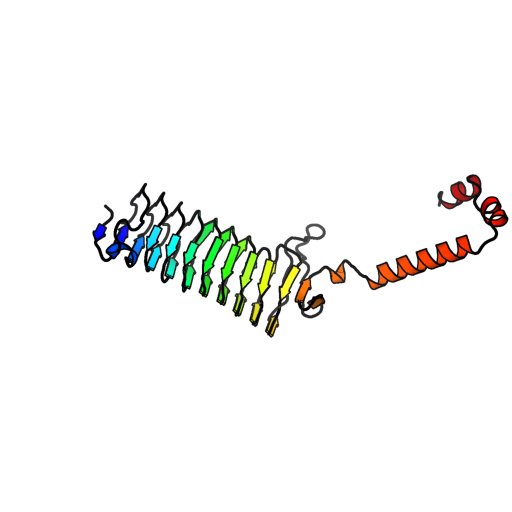8 ILE A N 1
ATOM 833 C CA . ILE A 1 108 ? -5.639 -0.726 -2.527 1.00 98.12 108 ILE A CA 1
ATOM 834 C C . ILE A 1 108 ? -6.030 0.096 -3.752 1.00 98.12 108 ILE A C 1
ATOM 836 O O . ILE A 1 108 ? -5.342 0.063 -4.769 1.00 98.12 108 ILE A O 1
ATOM 840 N N . TYR A 1 109 ? -7.106 0.861 -3.641 1.00 97.50 109 TYR A N 1
ATOM 841 C CA . TYR A 1 109 ? -7.499 1.904 -4.580 1.00 97.50 109 TYR A CA 1
ATOM 842 C C . TYR A 1 109 ? -7.016 3.241 -4.023 1.00 97.50 109 TYR A C 1
ATOM 844 O O . TYR A 1 109 ? -7.735 3.921 -3.291 1.00 97.50 109 TYR A O 1
ATOM 852 N N . GLY A 1 110 ? -5.761 3.580 -4.305 1.00 95.88 110 GLY A N 1
ATOM 853 C CA . GLY A 1 110 ? -5.133 4.784 -3.778 1.00 95.88 110 GLY A CA 1
ATOM 854 C C . GLY A 1 110 ? -3.620 4.669 -3.652 1.00 95.88 110 GLY A C 1
ATOM 855 O O . GLY A 1 110 ? -2.990 3.742 -4.162 1.00 95.88 110 GLY A O 1
ATOM 856 N N . ASN A 1 111 ? -3.026 5.660 -2.992 1.00 98.12 111 ASN A N 1
ATOM 857 C CA . ASN A 1 111 ? -1.578 5.826 -2.945 1.00 98.12 111 ASN A CA 1
ATOM 858 C C . ASN A 1 111 ? -0.967 5.200 -1.689 1.00 98.12 111 ASN A C 1
ATOM 860 O O . ASN A 1 111 ? -1.591 5.139 -0.631 1.00 98.12 111 ASN A O 1
ATOM 864 N N . LEU A 1 112 ? 0.300 4.805 -1.783 1.00 98.69 112 LEU A N 1
ATOM 865 C CA . LEU A 1 112 ? 1.094 4.331 -0.655 1.00 98.69 112 LEU A CA 1
ATOM 866 C C . LEU A 1 112 ? 2.317 5.221 -0.493 1.00 98.69 112 LEU A C 1
ATOM 868 O O . LEU A 1 112 ? 3.122 5.348 -1.414 1.00 98.69 112 LEU A O 1
ATOM 872 N N . ILE A 1 113 ? 2.482 5.815 0.684 1.00 98.69 113 ILE A N 1
ATOM 873 C CA . ILE A 1 113 ? 3.596 6.722 0.963 1.00 98.69 113 ILE A CA 1
ATOM 874 C C . ILE A 1 113 ? 4.282 6.282 2.250 1.00 98.69 113 ILE A C 1
ATOM 876 O O . ILE A 1 113 ? 3.719 6.372 3.343 1.00 98.69 113 ILE A O 1
ATOM 880 N N . GLY A 1 114 ? 5.535 5.841 2.135 1.00 98.50 114 GLY A N 1
ATOM 881 C CA . GLY A 1 114 ? 6.289 5.401 3.299 1.00 98.50 114 GLY A CA 1
ATOM 882 C C . GLY A 1 114 ? 7.798 5.508 3.184 1.00 98.50 114 GLY A C 1
ATOM 883 O O . GLY A 1 114 ? 8.363 5.919 2.173 1.00 98.50 114 GLY A O 1
ATOM 884 N N . SER A 1 115 ? 8.477 5.178 4.282 1.00 98.50 115 SER A N 1
ATOM 885 C CA . SER A 1 115 ? 9.941 5.067 4.276 1.00 98.50 115 SER A CA 1
ATOM 886 C C . SER A 1 115 ? 10.378 3.654 3.914 1.00 98.50 115 SER A C 1
ATOM 888 O O . SER A 1 115 ? 11.311 3.496 3.139 1.00 98.50 115 SER A O 1
ATOM 890 N N . ARG A 1 116 ? 9.702 2.635 4.451 1.00 98.81 116 ARG A N 1
ATOM 891 C CA . ARG A 1 116 ? 9.871 1.231 4.062 1.00 98.81 116 ARG A CA 1
ATOM 892 C C . ARG A 1 116 ? 8.519 0.672 3.647 1.00 98.81 116 ARG A C 1
ATOM 894 O O . ARG A 1 116 ? 7.593 0.702 4.457 1.00 98.81 116 ARG A O 1
ATOM 901 N N . VAL A 1 117 ? 8.404 0.195 2.415 1.00 98.88 117 VAL A N 1
ATOM 902 C CA . VAL A 1 117 ? 7.154 -0.301 1.831 1.00 98.88 117 VAL A CA 1
ATOM 903 C C . VAL A 1 117 ? 7.395 -1.702 1.283 1.00 98.88 117 VAL A C 1
ATOM 905 O O . VAL A 1 117 ? 8.210 -1.884 0.382 1.00 98.88 117 VAL A O 1
ATOM 908 N N . ILE A 1 118 ? 6.701 -2.690 1.843 1.00 98.88 118 ILE A N 1
ATOM 909 C CA . ILE A 1 118 ? 6.796 -4.099 1.457 1.00 98.88 118 ILE A CA 1
ATOM 910 C C . ILE A 1 118 ? 5.408 -4.567 1.034 1.00 98.88 118 ILE A C 1
ATOM 912 O O . ILE A 1 118 ? 4.465 -4.505 1.823 1.00 98.88 118 ILE A O 1
ATOM 916 N N . ILE A 1 119 ? 5.284 -5.055 -0.198 1.00 98.88 119 ILE A N 1
ATOM 917 C CA . ILE A 1 119 ? 4.008 -5.462 -0.789 1.00 98.88 119 ILE A CA 1
ATOM 918 C C . ILE A 1 119 ? 4.167 -6.836 -1.421 1.00 98.88 119 ILE A C 1
ATOM 920 O O . ILE A 1 119 ? 5.085 -7.060 -2.213 1.00 98.88 119 ILE A O 1
ATOM 924 N N . LYS A 1 120 ? 3.277 -7.761 -1.057 1.00 98.81 120 LYS A N 1
ATOM 925 C CA . LYS A 1 120 ? 3.317 -9.146 -1.528 1.00 98.81 120 LYS A CA 1
ATOM 926 C C . LYS A 1 120 ? 1.941 -9.610 -1.982 1.00 98.81 120 LYS A C 1
ATOM 928 O O . LYS A 1 120 ? 1.014 -9.583 -1.180 1.00 98.81 120 LYS A O 1
ATOM 933 N N . ASN A 1 121 ? 1.837 -10.134 -3.202 1.00 98.62 121 ASN A N 1
ATOM 934 C CA . ASN A 1 121 ? 0.593 -10.705 -3.727 1.00 98.62 121 ASN A CA 1
ATOM 935 C C . ASN A 1 121 ? -0.579 -9.721 -3.580 1.00 98.62 121 ASN A C 1
ATOM 937 O O . ASN A 1 121 ? -1.514 -9.967 -2.829 1.00 98.62 121 ASN A O 1
ATOM 941 N N . SER A 1 122 ? -0.457 -8.518 -4.131 1.00 98.50 122 SER A N 1
ATOM 942 C CA . SER A 1 122 ? -1.433 -7.446 -3.891 1.00 98.50 122 SER A CA 1
ATOM 943 C C . SER A 1 122 ? -1.585 -6.547 -5.104 1.00 98.50 122 SER A C 1
ATOM 945 O O . SER A 1 122 ? -0.688 -6.458 -5.941 1.00 98.50 122 SER A O 1
ATOM 947 N N . VAL A 1 123 ? -2.713 -5.848 -5.162 1.00 98.44 123 VAL A N 1
ATOM 948 C CA . VAL A 1 123 ? -3.013 -4.871 -6.209 1.00 98.44 123 VAL A CA 1
ATOM 949 C C . VAL A 1 123 ? -3.054 -3.483 -5.582 1.00 98.44 123 VAL A C 1
ATOM 951 O O . VAL A 1 123 ? -3.716 -3.277 -4.569 1.00 98.44 123 VAL A O 1
ATOM 954 N N . VAL A 1 124 ? -2.341 -2.526 -6.170 1.00 98.06 124 VAL A N 1
ATOM 955 C CA . VAL A 1 124 ? -2.311 -1.125 -5.735 1.00 98.06 124 VAL A CA 1
ATOM 956 C C . VAL A 1 124 ? -2.601 -0.228 -6.928 1.00 98.06 124 VAL A C 1
ATOM 958 O O . VAL A 1 124 ? -1.704 0.158 -7.675 1.00 98.06 124 VAL A O 1
ATOM 961 N N . LEU A 1 125 ? -3.865 0.127 -7.113 1.00 95.50 125 LEU A N 1
ATOM 962 C CA . LEU A 1 125 ? -4.296 1.060 -8.148 1.00 95.50 125 LEU A CA 1
ATOM 963 C C . LEU A 1 125 ? -4.008 2.501 -7.708 1.00 95.50 125 LEU A C 1
ATOM 965 O O . LEU A 1 125 ? -4.904 3.272 -7.378 1.00 95.50 125 LEU A O 1
ATOM 969 N N . GLY A 1 126 ? -2.723 2.833 -7.668 1.00 92.75 126 GLY A N 1
ATOM 970 C CA . GLY A 1 126 ? -2.205 4.156 -7.355 1.00 92.75 126 GLY A CA 1
ATOM 971 C C . GLY A 1 126 ? -0.684 4.157 -7.248 1.00 92.75 126 GLY A C 1
ATOM 972 O O . GLY A 1 126 ? -0.011 3.174 -7.580 1.00 92.75 126 GLY A O 1
ATOM 973 N N . ASN A 1 127 ? -0.139 5.289 -6.809 1.00 96.38 127 ASN A N 1
ATOM 974 C CA . ASN A 1 127 ? 1.302 5.505 -6.767 1.00 96.38 127 ASN A CA 1
ATOM 975 C C . ASN A 1 127 ? 1.906 4.926 -5.490 1.00 96.38 127 ASN A C 1
ATOM 977 O O . ASN A 1 127 ? 1.431 5.196 -4.386 1.00 96.38 127 ASN A O 1
ATOM 981 N N . ILE A 1 128 ? 3.014 4.201 -5.632 1.00 98.75 128 ILE A N 1
ATOM 982 C CA . ILE A 1 128 ? 3.794 3.702 -4.497 1.00 98.75 128 ILE A CA 1
ATOM 983 C C . ILE A 1 128 ? 5.067 4.529 -4.363 1.00 98.75 128 ILE A C 1
ATOM 985 O O . ILE A 1 128 ? 5.923 4.504 -5.241 1.00 98.75 128 ILE A O 1
ATOM 989 N N . ILE A 1 129 ? 5.235 5.237 -3.252 1.00 98.62 129 ILE A N 1
ATOM 990 C CA . ILE A 1 129 ? 6.414 6.063 -2.989 1.00 98.62 129 ILE A CA 1
ATOM 991 C C . ILE A 1 129 ? 7.126 5.537 -1.747 1.00 98.62 129 ILE A C 1
ATOM 993 O O . ILE A 1 129 ? 6.577 5.561 -0.642 1.00 98.62 129 ILE A O 1
ATOM 997 N N . SER A 1 130 ? 8.382 5.121 -1.921 1.00 98.50 130 SER A N 1
ATOM 998 C CA . SER A 1 130 ? 9.254 4.714 -0.821 1.00 98.50 130 SER A CA 1
ATOM 999 C C . SER A 1 130 ? 10.534 5.541 -0.755 1.00 98.50 130 SER A C 1
ATOM 1001 O O . SER A 1 130 ? 11.240 5.719 -1.751 1.00 98.50 130 SER A O 1
ATOM 1003 N N . LYS A 1 131 ? 10.850 6.043 0.445 1.00 98.00 131 LYS A N 1
ATOM 1004 C CA . LYS A 1 131 ? 12.061 6.845 0.687 1.00 98.00 131 LYS A CA 1
ATOM 1005 C C . LYS A 1 131 ? 13.318 6.007 0.935 1.00 98.00 131 LYS A C 1
ATOM 1007 O O . LYS A 1 131 ? 14.375 6.423 0.495 1.00 98.00 131 LYS A O 1
ATOM 1012 N N . LYS A 1 132 ? 13.217 4.873 1.633 1.00 98.31 132 LYS A N 1
ATOM 1013 C CA . LYS A 1 132 ? 14.382 4.062 2.029 1.00 98.31 132 LYS A CA 1
ATOM 1014 C C . LYS A 1 132 ? 14.397 2.688 1.382 1.00 98.31 132 LYS A C 1
ATOM 1016 O O . LYS A 1 132 ? 15.406 2.266 0.845 1.00 98.31 132 LYS A O 1
ATOM 1021 N N . GLU A 1 133 ? 13.278 1.978 1.430 1.00 98.62 133 GLU A N 1
ATOM 1022 C CA . GLU A 1 133 ? 13.241 0.579 1.004 1.00 98.62 133 GLU A CA 1
ATOM 1023 C C . GLU A 1 133 ? 11.904 0.238 0.358 1.00 98.62 133 GLU A C 1
ATOM 1025 O O . GLU A 1 133 ? 10.845 0.457 0.952 1.00 98.62 133 GLU A O 1
ATOM 1030 N N . LEU A 1 134 ? 11.941 -0.286 -0.860 1.00 98.88 134 LEU A N 1
ATOM 1031 C CA . LEU A 1 134 ? 10.773 -0.775 -1.579 1.00 98.88 134 LEU A CA 1
ATOM 1032 C C . LEU A 1 134 ? 10.963 -2.257 -1.907 1.00 98.88 134 LEU A C 1
ATOM 1034 O O . LEU A 1 134 ? 11.900 -2.605 -2.612 1.00 98.88 134 LEU A O 1
ATOM 1038 N N . ASN A 1 135 ? 10.073 -3.128 -1.442 1.00 98.81 135 ASN A N 1
ATOM 1039 C CA . ASN A 1 135 ? 10.053 -4.530 -1.858 1.00 98.81 135 ASN A CA 1
ATOM 1040 C C . ASN A 1 135 ? 8.689 -4.853 -2.466 1.00 98.81 135 ASN A C 1
ATOM 1042 O O . ASN A 1 135 ? 7.672 -4.812 -1.769 1.00 98.81 135 ASN A O 1
ATOM 1046 N N . LEU A 1 136 ? 8.676 -5.154 -3.762 1.00 98.81 136 LEU A N 1
ATOM 1047 C CA . LEU A 1 136 ? 7.477 -5.536 -4.498 1.00 98.81 136 LEU A CA 1
ATOM 1048 C C . LEU A 1 136 ? 7.616 -6.980 -4.974 1.00 98.81 136 LEU A C 1
ATOM 1050 O O . LEU A 1 136 ? 8.543 -7.308 -5.715 1.00 98.81 136 LEU A O 1
ATOM 1054 N N . LYS A 1 137 ? 6.676 -7.842 -4.576 1.00 98.75 137 LYS A N 1
ATOM 1055 C CA . LYS A 1 137 ? 6.646 -9.246 -4.993 1.00 98.75 137 LYS A CA 1
ATOM 1056 C C . LYS A 1 137 ? 5.246 -9.670 -5.414 1.00 98.75 137 LYS A C 1
ATOM 1058 O O . LYS A 1 137 ? 4.368 -9.738 -4.558 1.00 98.75 137 LYS A O 1
ATOM 1063 N N . LYS A 1 138 ? 5.065 -10.101 -6.668 1.00 98.44 138 LYS A N 1
ATOM 1064 C CA . LYS A 1 138 ? 3.737 -10.472 -7.202 1.00 98.44 138 LYS A CA 1
ATOM 1065 C C . LYS A 1 138 ? 2.745 -9.321 -6.990 1.00 98.44 138 LYS A C 1
ATOM 1067 O O . LYS A 1 138 ? 1.739 -9.484 -6.307 1.00 98.44 138 LYS A O 1
ATOM 1072 N N . THR A 1 139 ? 3.103 -8.135 -7.466 1.00 98.00 139 THR A N 1
ATOM 1073 C CA . THR A 1 139 ? 2.341 -6.910 -7.203 1.00 98.00 139 THR A CA 1
ATOM 1074 C C . THR A 1 139 ? 1.955 -6.260 -8.515 1.00 98.00 139 THR A C 1
ATOM 1076 O O . THR A 1 139 ? 2.827 -6.014 -9.344 1.00 98.00 139 THR A O 1
ATOM 1079 N N . THR A 1 140 ? 0.680 -5.923 -8.662 1.00 97.88 140 THR A N 1
ATOM 1080 C CA . THR A 1 140 ? 0.203 -5.070 -9.753 1.00 97.88 140 THR A CA 1
ATOM 1081 C C . THR A 1 140 ? 0.025 -3.664 -9.204 1.00 97.88 140 THR A C 1
ATOM 1083 O O . THR A 1 140 ? -0.647 -3.490 -8.186 1.00 97.88 140 THR A O 1
ATOM 1086 N N . CYS A 1 141 ? 0.620 -2.648 -9.826 1.00 97.06 141 CYS A N 1
ATOM 1087 C CA . CYS A 1 141 ? 0.410 -1.269 -9.400 1.00 97.06 141 CYS A CA 1
ATOM 1088 C C . CYS A 1 141 ? 0.334 -0.260 -10.543 1.00 97.06 141 CYS A C 1
ATOM 1090 O O . CYS A 1 141 ? 0.634 -0.574 -11.692 1.00 97.06 141 CYS A O 1
ATOM 1092 N N . PHE A 1 142 ? -0.094 0.969 -10.236 1.00 95.69 142 PHE A N 1
ATOM 1093 C CA . PHE A 1 142 ? -0.141 2.016 -11.252 1.00 95.69 142 PHE A CA 1
ATOM 1094 C C . PHE A 1 142 ? 1.272 2.438 -11.670 1.00 95.69 142 PHE A C 1
ATOM 1096 O O . PHE A 1 142 ? 1.648 2.285 -12.827 1.00 95.69 142 PHE A O 1
ATOM 1103 N N . THR A 1 143 ? 2.076 2.899 -10.712 1.00 97.56 143 THR A N 1
ATOM 1104 C CA . THR A 1 143 ? 3.523 3.123 -10.852 1.00 97.56 143 THR A CA 1
ATOM 1105 C C . THR A 1 143 ? 4.181 3.134 -9.469 1.00 97.56 143 THR A C 1
ATOM 1107 O O . THR A 1 143 ? 3.499 3.142 -8.436 1.00 97.56 143 THR A O 1
ATOM 1110 N N . PHE A 1 144 ? 5.513 3.150 -9.420 1.00 98.50 144 PHE A N 1
ATOM 1111 C CA . PHE A 1 144 ? 6.259 3.314 -8.181 1.00 98.50 144 PHE A CA 1
ATOM 1112 C C . PHE A 1 144 ? 7.458 4.257 -8.316 1.00 98.50 144 PHE A C 1
ATOM 1114 O O . PHE A 1 144 ? 7.997 4.498 -9.396 1.00 98.50 144 PHE A O 1
ATOM 1121 N N . LYS A 1 145 ? 7.894 4.764 -7.163 1.00 98.38 145 LYS A N 1
ATOM 1122 C CA . LYS A 1 145 ? 9.118 5.532 -6.968 1.00 98.38 145 LYS A CA 1
ATOM 1123 C C . LYS A 1 145 ? 9.890 4.974 -5.776 1.00 98.38 145 LYS A C 1
ATOM 1125 O O . LYS A 1 145 ? 9.417 5.066 -4.640 1.00 98.38 145 LYS A O 1
ATOM 1130 N N . SER A 1 146 ? 11.090 4.456 -6.023 1.00 98.06 146 SER A N 1
ATOM 1131 C CA . SER A 1 146 ? 12.085 4.157 -4.986 1.00 98.06 146 SER A CA 1
ATOM 1132 C C . SER A 1 146 ? 13.195 5.210 -4.991 1.00 98.06 146 SER A C 1
ATOM 1134 O O . SER A 1 146 ? 13.521 5.784 -6.031 1.00 98.06 146 SER A O 1
ATOM 1136 N N . LYS A 1 147 ? 13.734 5.520 -3.804 1.00 96.75 147 LYS A N 1
ATOM 1137 C CA . LYS A 1 147 ? 14.814 6.507 -3.625 1.00 96.75 147 LYS A CA 1
ATOM 1138 C C . LYS A 1 147 ? 16.171 5.889 -3.279 1.00 96.75 147 LYS A C 1
ATOM 1140 O O . LYS A 1 147 ? 17.149 6.251 -3.919 1.00 96.75 147 LYS A O 1
ATOM 1145 N N . GLU A 1 148 ? 16.229 5.023 -2.266 1.00 97.81 148 GLU A N 1
ATOM 1146 C CA . GLU A 1 148 ? 17.494 4.472 -1.745 1.00 97.81 148 GLU A CA 1
ATOM 1147 C C . GLU A 1 148 ? 17.688 2.990 -2.084 1.00 97.81 148 GLU A C 1
ATOM 1149 O O . GLU A 1 148 ? 18.752 2.631 -2.567 1.00 97.81 148 GLU A O 1
ATOM 1154 N N . LYS A 1 149 ? 16.693 2.128 -1.835 1.00 98.31 149 LYS A N 1
ATOM 1155 C CA . LYS A 1 149 ? 16.785 0.693 -2.131 1.00 98.31 149 LYS A CA 1
ATOM 1156 C C . LYS A 1 149 ? 15.481 0.131 -2.687 1.00 98.31 149 LYS A C 1
ATOM 1158 O O . LYS A 1 149 ? 14.405 0.428 -2.157 1.00 98.31 149 LYS A O 1
ATOM 1163 N N . SER A 1 150 ? 15.568 -0.726 -3.702 1.00 98.25 150 SER A N 1
ATOM 1164 C CA . SER A 1 150 ? 14.416 -1.462 -4.237 1.00 98.25 150 SER A CA 1
ATOM 1165 C C . SER A 1 150 ? 14.718 -2.901 -4.647 1.00 98.25 150 SER A C 1
ATOM 1167 O O . SER A 1 150 ? 15.709 -3.164 -5.312 1.00 98.25 150 SER A O 1
ATOM 1169 N N . GLU A 1 151 ? 13.810 -3.816 -4.321 1.00 98.62 151 GLU A N 1
ATOM 1170 C CA . GLU A 1 151 ? 13.781 -5.189 -4.829 1.00 98.62 151 GLU A CA 1
ATOM 1171 C C . GLU A 1 151 ? 12.436 -5.432 -5.520 1.00 98.62 151 GLU A C 1
ATOM 1173 O O . GLU A 1 151 ? 11.376 -5.274 -4.906 1.00 98.62 151 GLU A O 1
ATOM 1178 N N . ILE A 1 152 ? 12.480 -5.814 -6.795 1.00 98.50 152 ILE A N 1
ATOM 1179 C CA . ILE A 1 152 ? 11.304 -5.939 -7.658 1.00 98.50 152 ILE A CA 1
ATOM 1180 C C . ILE A 1 152 ? 11.246 -7.360 -8.217 1.00 98.50 152 ILE A C 1
ATOM 1182 O O . ILE A 1 152 ? 12.187 -7.820 -8.863 1.00 98.50 152 ILE A O 1
ATOM 1186 N N . LYS A 1 153 ? 10.144 -8.074 -7.964 1.00 98.50 153 LYS A N 1
ATOM 1187 C CA . LYS A 1 153 ? 9.930 -9.447 -8.439 1.00 98.50 153 LYS A CA 1
ATOM 1188 C C . LYS A 1 153 ? 8.487 -9.679 -8.871 1.00 98.50 153 LYS A C 1
ATOM 1190 O O . LYS A 1 153 ? 7.569 -9.568 -8.063 1.00 98.50 153 LYS A O 1
ATOM 1195 N N . ASN A 1 154 ? 8.292 -10.130 -10.101 1.00 97.88 154 ASN A N 1
ATOM 1196 C CA . ASN A 1 154 ? 6.997 -10.427 -10.712 1.00 97.88 154 ASN A CA 1
ATOM 1197 C C . ASN A 1 154 ? 6.027 -9.250 -10.523 1.00 97.88 154 ASN A C 1
ATOM 1199 O O . ASN A 1 154 ? 5.010 -9.383 -9.842 1.00 97.88 154 ASN A O 1
ATOM 1203 N N . VAL A 1 155 ? 6.407 -8.076 -11.023 1.00 98.06 155 VAL A N 1
ATOM 1204 C CA . VAL A 1 155 ? 5.612 -6.851 -10.894 1.00 98.06 155 VAL A CA 1
ATOM 1205 C C . VAL A 1 155 ? 4.967 -6.513 -12.223 1.00 98.06 155 VAL A C 1
ATOM 1207 O O . VAL A 1 155 ? 5.592 -6.634 -13.275 1.00 98.06 155 VAL A O 1
ATOM 1210 N N . GLU A 1 156 ? 3.722 -6.068 -12.149 1.00 96.88 156 GLU A N 1
ATOM 1211 C CA . GLU A 1 156 ? 2.962 -5.562 -13.282 1.00 96.88 156 GLU A CA 1
ATOM 1212 C C . GLU A 1 156 ? 2.665 -4.075 -13.066 1.00 96.88 156 GLU A C 1
ATOM 1214 O O . GLU A 1 156 ? 2.229 -3.673 -11.985 1.00 96.88 156 GLU A O 1
ATOM 1219 N N . LEU A 1 157 ? 2.902 -3.251 -14.083 1.00 96.12 157 LEU A N 1
ATOM 1220 C CA . LEU A 1 157 ? 2.624 -1.822 -14.069 1.00 96.12 157 LEU A CA 1
ATOM 1221 C C . LEU A 1 157 ? 1.521 -1.469 -15.055 1.00 96.12 157 LEU A C 1
ATOM 1223 O O . LEU A 1 157 ? 1.487 -1.954 -16.187 1.00 96.12 157 LEU A O 1
ATOM 1227 N N . ILE A 1 158 ? 0.651 -0.559 -14.637 1.00 93.38 158 ILE A N 1
ATOM 1228 C CA . ILE A 1 158 ? -0.326 0.060 -15.532 1.00 93.38 158 ILE A CA 1
ATOM 1229 C C . ILE A 1 158 ? 0.343 1.206 -16.289 1.00 93.38 158 ILE A C 1
ATOM 1231 O O . ILE A 1 158 ? 0.190 1.313 -17.497 1.00 93.38 158 ILE A O 1
ATOM 1235 N N . LEU A 1 159 ? 1.121 2.058 -15.629 1.00 91.94 159 LEU A N 1
ATOM 1236 C CA . LEU A 1 159 ? 1.857 3.110 -16.317 1.00 91.94 159 LEU A CA 1
ATOM 1237 C C . LEU A 1 159 ? 3.164 2.531 -16.892 1.00 91.94 159 LEU A C 1
ATOM 1239 O O . LEU A 1 159 ? 3.888 1.853 -16.162 1.00 91.94 159 LEU A O 1
ATOM 1243 N N . PRO A 1 160 ? 3.534 2.821 -18.154 1.00 91.50 160 PRO A N 1
ATOM 1244 C CA . PRO A 1 160 ? 4.738 2.280 -18.795 1.00 91.50 160 PRO A CA 1
ATOM 1245 C C . PRO A 1 160 ? 6.053 2.899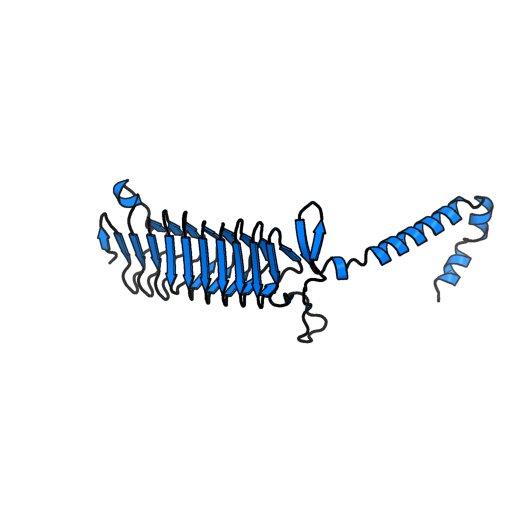 -18.282 1.00 91.50 160 PRO A C 1
ATOM 1247 O O . PRO A 1 160 ? 7.040 2.953 -19.015 1.00 91.50 160 PRO A O 1
ATOM 1250 N N . GLN A 1 161 ? 6.061 3.409 -17.047 1.00 93.06 161 GLN A N 1
ATOM 1251 C CA . GLN A 1 161 ? 7.214 4.031 -16.411 1.00 93.06 161 GLN A CA 1
ATOM 1252 C C . GLN A 1 161 ? 7.164 3.914 -14.882 1.00 93.06 161 GLN A C 1
ATOM 1254 O O . GLN A 1 161 ? 6.094 4.003 -14.272 1.00 93.06 161 GLN A O 1
ATOM 1259 N N . ALA A 1 162 ? 8.339 3.794 -14.266 1.00 97.12 162 ALA A N 1
ATOM 1260 C CA . ALA A 1 162 ? 8.572 3.904 -12.826 1.00 97.12 162 ALA A CA 1
ATOM 1261 C C . ALA A 1 162 ? 9.925 4.579 -12.545 1.00 97.12 162 ALA A C 1
ATOM 1263 O O . ALA A 1 162 ? 10.806 4.592 -13.404 1.00 97.12 162 ALA A O 1
ATOM 1264 N N . ILE A 1 163 ? 10.109 5.128 -11.341 1.00 97.62 163 ILE A N 1
ATOM 1265 C CA . ILE A 1 163 ? 11.382 5.730 -10.909 1.00 97.62 163 ILE A CA 1
ATOM 1266 C C . ILE A 1 163 ? 12.098 4.765 -9.964 1.00 97.62 163 ILE A C 1
ATOM 1268 O O . ILE A 1 163 ? 11.552 4.399 -8.920 1.00 97.62 163 ILE A O 1
ATOM 1272 N N . ILE A 1 164 ? 13.330 4.389 -10.309 1.00 96.69 164 ILE A N 1
ATOM 1273 C CA . ILE A 1 164 ? 14.127 3.390 -9.590 1.00 96.69 164 ILE A CA 1
ATOM 1274 C C . ILE A 1 164 ? 15.511 3.933 -9.199 1.00 96.69 164 ILE A C 1
ATOM 1276 O O . ILE A 1 164 ? 16.547 3.616 -9.783 1.00 96.69 164 ILE A O 1
ATOM 1280 N N . ASN A 1 165 ? 15.534 4.814 -8.199 1.00 96.00 165 ASN A N 1
ATOM 1281 C CA . ASN A 1 165 ? 16.779 5.401 -7.701 1.00 96.00 165 ASN A CA 1
ATOM 1282 C C . ASN A 1 165 ? 17.438 4.519 -6.623 1.00 96.00 165 ASN A C 1
ATOM 1284 O O . ASN A 1 165 ? 16.838 3.578 -6.108 1.00 96.00 165 ASN A O 1
ATOM 1288 N N . GLY A 1 166 ? 18.684 4.854 -6.275 1.00 95.38 166 GLY A N 1
ATOM 1289 C CA . GLY A 1 166 ? 19.486 4.111 -5.302 1.00 95.38 166 GLY A CA 1
ATOM 1290 C C . GLY A 1 166 ? 19.895 2.694 -5.739 1.00 95.38 166 GLY A C 1
ATOM 1291 O O . GLY A 1 166 ? 20.048 2.400 -6.924 1.00 95.38 166 GLY A O 1
ATOM 1292 N N . GLU A 1 167 ? 20.148 1.812 -4.790 1.00 96.69 167 GLU A N 1
ATOM 1293 C CA . GLU A 1 167 ? 20.404 0.401 -5.067 1.00 96.69 167 GLU A CA 1
ATOM 1294 C C . GLU A 1 167 ? 19.123 -0.274 -5.564 1.00 96.69 167 GLU A C 1
ATOM 1296 O O . GLU A 1 167 ? 18.044 -0.096 -4.994 1.00 96.69 167 GLU A O 1
ATOM 1301 N N . TYR A 1 168 ? 19.215 -1.070 -6.625 1.00 96.69 168 TYR A N 1
ATOM 1302 C CA . TYR A 1 168 ? 18.060 -1.813 -7.105 1.00 96.69 168 TYR A CA 1
ATOM 1303 C C . TYR A 1 168 ? 18.417 -3.225 -7.548 1.00 96.69 168 TYR A C 1
ATOM 1305 O O . TYR A 1 168 ? 19.515 -3.484 -8.032 1.00 96.69 168 TYR A O 1
ATOM 1313 N N . GLU A 1 169 ? 17.441 -4.116 -7.424 1.00 97.62 169 GLU A N 1
ATOM 1314 C CA . GLU A 1 169 ? 17.502 -5.482 -7.921 1.00 97.62 169 GLU A CA 1
ATOM 1315 C C . GLU A 1 169 ? 16.187 -5.815 -8.640 1.00 97.62 169 GLU A C 1
ATOM 1317 O O . GLU A 1 169 ? 15.113 -5.835 -8.029 1.00 97.62 169 GLU A O 1
ATOM 1322 N N . LEU A 1 170 ? 16.270 -6.072 -9.947 1.00 97.06 170 LEU A N 1
ATOM 1323 C CA . LEU A 1 170 ? 15.166 -6.615 -10.737 1.00 97.06 170 LEU A CA 1
ATOM 1324 C C . LEU A 1 170 ? 15.329 -8.138 -10.794 1.00 97.06 170 LEU A C 1
ATOM 1326 O O . LEU A 1 170 ? 16.154 -8.648 -11.546 1.00 97.06 170 LEU A O 1
ATOM 1330 N N . LYS A 1 171 ? 14.556 -8.869 -9.985 1.00 97.19 171 LYS A N 1
ATOM 1331 C CA . LYS A 1 171 ? 14.568 -10.347 -9.947 1.00 97.19 171 LYS A CA 1
ATOM 1332 C C . LYS A 1 171 ? 13.755 -10.983 -11.076 1.00 97.19 171 LYS A C 1
ATOM 1334 O O . LYS A 1 171 ? 13.755 -12.202 -11.224 1.00 97.19 171 LYS A O 1
ATOM 1339 N N . SER A 1 172 ? 13.009 -10.170 -11.811 1.00 96.56 172 SER A N 1
ATOM 1340 C CA . SER A 1 172 ? 12.312 -10.505 -13.048 1.00 96.56 172 SER A CA 1
ATOM 1341 C C . SER A 1 172 ? 12.068 -9.212 -13.820 1.00 96.56 172 SER A C 1
ATOM 1343 O O . SER A 1 172 ? 12.092 -8.128 -13.227 1.00 96.56 172 SER A O 1
ATOM 1345 N N . ASN A 1 173 ? 11.720 -9.332 -15.096 1.00 95.75 173 ASN A N 1
ATOM 1346 C CA . ASN A 1 173 ? 11.191 -8.201 -15.843 1.00 95.75 173 ASN A CA 1
ATOM 1347 C C . ASN A 1 173 ? 9.872 -7.700 -15.233 1.00 95.75 173 ASN A C 1
ATOM 1349 O O . ASN A 1 173 ? 9.174 -8.424 -14.506 1.00 95.75 173 ASN A O 1
ATOM 1353 N N . VAL A 1 174 ? 9.551 -6.442 -15.526 1.00 96.56 174 VAL A N 1
ATOM 1354 C CA . VAL A 1 174 ? 8.331 -5.758 -15.096 1.00 96.56 174 VAL A CA 1
ATOM 1355 C C . VAL A 1 174 ? 7.374 -5.651 -16.275 1.00 96.56 174 VAL A C 1
ATOM 1357 O O . VAL A 1 174 ? 7.685 -5.028 -17.283 1.00 96.56 174 VAL A O 1
ATOM 1360 N N . LYS A 1 175 ? 6.194 -6.247 -16.161 1.00 95.25 175 LYS A N 1
ATOM 1361 C CA . LYS A 1 175 ? 5.221 -6.320 -17.257 1.00 95.25 175 LYS A CA 1
ATOM 1362 C C . LYS A 1 175 ? 4.355 -5.062 -17.315 1.00 95.25 175 LYS A C 1
ATOM 1364 O O . LYS A 1 175 ? 3.895 -4.596 -16.279 1.00 95.25 175 LYS A O 1
ATOM 1369 N N . ILE A 1 176 ? 4.082 -4.535 -18.504 1.00 93.62 176 ILE A N 1
ATOM 1370 C CA . ILE A 1 176 ? 3.208 -3.375 -18.718 1.00 93.62 176 ILE A CA 1
ATOM 1371 C C . ILE A 1 176 ? 1.840 -3.842 -19.202 1.00 93.62 176 ILE A C 1
ATOM 1373 O O . ILE A 1 176 ? 1.677 -4.220 -20.359 1.00 93.62 176 ILE A O 1
ATOM 1377 N N . ILE A 1 177 ? 0.843 -3.798 -18.323 1.00 91.31 177 ILE A N 1
ATOM 1378 C CA . ILE A 1 177 ? -0.478 -4.388 -18.590 1.00 91.31 177 ILE A CA 1
ATOM 1379 C C . ILE A 1 177 ? -1.454 -3.448 -19.311 1.00 91.31 177 ILE A C 1
ATOM 1381 O O . ILE A 1 177 ? -2.471 -3.903 -19.820 1.00 91.31 177 ILE A O 1
ATOM 1385 N N . SER A 1 178 ? -1.156 -2.149 -19.396 1.00 85.31 178 SER A N 1
ATOM 1386 C CA . SER A 1 178 ? -2.012 -1.176 -20.099 1.00 85.31 178 SER A CA 1
ATOM 1387 C C . SER A 1 178 ? -1.851 -1.179 -21.618 1.00 85.31 178 SER A C 1
ATOM 1389 O O . SER A 1 178 ? -2.712 -0.668 -22.328 1.00 85.31 178 SER A O 1
ATOM 1391 N N . ILE A 1 179 ? -0.750 -1.732 -22.130 1.00 81.06 179 ILE A N 1
ATOM 1392 C CA . ILE A 1 179 ? -0.432 -1.732 -23.556 1.00 81.06 179 ILE A CA 1
ATOM 1393 C C . ILE A 1 179 ? -0.640 -3.150 -24.075 1.00 81.06 179 ILE A C 1
ATOM 1395 O O . ILE A 1 179 ? 0.292 -3.949 -24.127 1.00 81.06 179 ILE A O 1
ATOM 1399 N N . ASN A 1 180 ? -1.874 -3.461 -24.465 1.00 72.06 180 ASN A N 1
ATOM 1400 C CA . ASN A 1 180 ? -2.175 -4.673 -25.215 1.00 72.06 180 ASN A CA 1
ATOM 1401 C C . ASN A 1 180 ? -2.175 -4.331 -26.710 1.00 72.06 180 ASN A C 1
ATOM 1403 O O . ASN A 1 180 ? -3.063 -3.635 -27.205 1.00 72.06 180 ASN A O 1
ATOM 1407 N N . LYS A 1 181 ? -1.154 -4.791 -27.439 1.00 54.91 181 LYS A N 1
ATOM 1408 C CA . LYS A 1 181 ? -1.161 -4.708 -28.900 1.00 54.91 181 LYS A CA 1
ATOM 1409 C C . LYS A 1 181 ? -2.032 -5.844 -29.441 1.00 54.91 181 LYS A C 1
ATOM 1411 O O . LYS A 1 181 ? -1.627 -7.001 -29.434 1.00 54.91 181 LYS A O 1
ATOM 1416 N N . ASN A 1 182 ? -3.183 -5.478 -30.000 1.00 55.81 182 ASN A N 1
ATOM 1417 C CA . ASN A 1 182 ? -3.998 -6.317 -30.888 1.00 55.81 182 ASN A CA 1
ATOM 1418 C C . ASN A 1 182 ? -4.759 -7.483 -30.227 1.00 55.81 182 ASN A C 1
ATOM 1420 O O . ASN A 1 182 ? -5.048 -8.466 -30.907 1.00 55.81 182 ASN A O 1
ATOM 1424 N N . GLY A 1 183 ? -5.084 -7.405 -28.932 1.00 56.59 183 GLY A N 1
ATOM 1425 C CA . GLY A 1 183 ? -5.914 -8.416 -28.259 1.00 56.59 183 GLY A CA 1
ATOM 1426 C C . GLY A 1 183 ? -5.239 -9.783 -28.107 1.00 56.59 183 GLY A C 1
ATOM 1427 O O . GLY A 1 183 ? -5.897 -10.759 -27.762 1.00 56.59 183 GLY A O 1
ATOM 1428 N N . LYS A 1 184 ? -3.928 -9.862 -28.361 1.00 57.28 184 LYS A N 1
ATOM 1429 C CA . LYS A 1 184 ? -3.102 -11.022 -28.025 1.00 57.28 184 LYS A CA 1
ATOM 1430 C C . LYS A 1 184 ? -2.593 -10.824 -26.600 1.00 57.28 184 LYS A C 1
ATOM 1432 O O . LYS A 1 184 ? -2.212 -9.711 -26.248 1.00 57.28 184 LYS A O 1
ATOM 1437 N N . ASP A 1 185 ? -2.542 -11.883 -25.793 1.00 65.50 185 ASP A N 1
ATOM 1438 C CA . ASP A 1 185 ? -2.036 -11.870 -24.404 1.00 65.50 185 ASP A CA 1
ATOM 1439 C C . ASP A 1 185 ? -0.510 -11.644 -24.301 1.00 65.50 185 ASP A C 1
ATOM 1441 O O . ASP A 1 185 ? 0.190 -12.223 -23.472 1.00 65.50 185 ASP A O 1
ATOM 1445 N N . THR A 1 186 ? 0.040 -10.788 -25.160 1.00 77.50 186 THR A N 1
ATOM 1446 C CA . THR A 1 186 ? 1.442 -10.387 -25.188 1.00 77.50 186 THR A CA 1
ATOM 1447 C C . THR A 1 186 ? 1.560 -8.956 -24.692 1.00 77.50 186 THR A C 1
ATOM 1449 O O . THR A 1 186 ? 1.148 -8.012 -25.370 1.00 77.50 186 THR A O 1
ATOM 1452 N N . TYR A 1 187 ? 2.149 -8.803 -23.511 1.00 85.69 187 TYR A N 1
ATOM 1453 C CA . TYR A 1 187 ? 2.363 -7.516 -22.861 1.00 85.69 187 TYR A CA 1
ATOM 1454 C C . TYR A 1 187 ? 3.842 -7.129 -22.948 1.00 85.69 187 TYR A C 1
ATOM 1456 O O . TYR A 1 187 ? 4.695 -8.004 -22.786 1.00 85.69 187 TYR A O 1
ATOM 1464 N N . PRO A 1 188 ? 4.179 -5.849 -23.185 1.00 89.94 188 PRO A N 1
ATOM 1465 C CA . PRO A 1 188 ? 5.558 -5.392 -23.115 1.00 89.94 188 PRO A CA 1
ATOM 1466 C C . PRO A 1 188 ? 6.154 -5.652 -21.734 1.00 89.94 188 PRO A C 1
ATOM 1468 O O . PRO A 1 188 ? 5.487 -5.482 -20.714 1.00 89.94 188 PRO A O 1
ATOM 1471 N N . GLU A 1 189 ? 7.434 -5.991 -21.709 1.00 92.88 189 GLU A N 1
ATOM 1472 C CA . GLU A 1 189 ? 8.196 -6.171 -20.480 1.00 92.88 189 GLU A CA 1
ATOM 1473 C C . GLU A 1 189 ? 9.352 -5.177 -20.419 1.00 92.88 189 GLU A C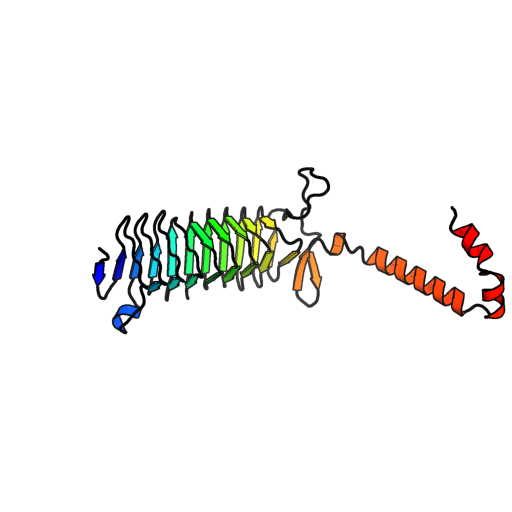 1
ATOM 1475 O O . GLU A 1 189 ? 9.976 -4.883 -21.442 1.00 92.88 189 GLU A O 1
ATOM 1480 N N . LEU A 1 190 ? 9.603 -4.664 -19.216 1.00 93.62 190 LEU A N 1
ATOM 1481 C CA . LEU A 1 190 ? 10.699 -3.775 -18.870 1.00 93.62 190 LEU A CA 1
ATOM 1482 C C . LEU A 1 190 ? 11.787 -4.547 -18.122 1.00 93.62 190 LEU A C 1
ATOM 1484 O O . LEU A 1 190 ? 11.543 -5.062 -17.025 1.00 93.62 190 LEU A O 1
ATOM 1488 N N . GLY A 1 191 ? 12.969 -4.616 -18.723 1.00 93.44 191 GLY A N 1
ATOM 1489 C CA . GLY A 1 191 ? 14.164 -5.262 -18.195 1.00 93.44 191 GLY A CA 1
ATOM 1490 C C . GLY A 1 191 ? 15.243 -4.261 -17.774 1.00 93.44 191 GLY A C 1
ATOM 1491 O O . GLY A 1 191 ? 14.999 -3.066 -17.597 1.00 93.44 191 GLY A O 1
ATOM 1492 N N . GLN A 1 192 ? 16.465 -4.761 -17.596 1.00 92.69 192 GLN A N 1
ATOM 1493 C CA . GLN A 1 192 ? 17.633 -3.942 -17.235 1.00 92.69 192 GLN A CA 1
ATOM 1494 C C . GLN A 1 192 ? 18.011 -2.950 -18.345 1.00 92.69 192 GLN A C 1
ATOM 1496 O O . GLN A 1 192 ? 18.489 -1.851 -18.072 1.00 92.69 192 GLN A O 1
ATOM 1501 N N . GLU A 1 193 ? 17.766 -3.331 -19.595 1.00 90.12 193 GLU A N 1
ATOM 1502 C CA . GLU A 1 193 ? 17.999 -2.550 -20.805 1.00 90.12 193 GLU A CA 1
ATOM 1503 C C . GLU A 1 193 ? 17.085 -1.319 -20.929 1.00 90.12 193 GLU A C 1
ATOM 1505 O O . GLU A 1 193 ? 17.405 -0.388 -21.665 1.00 90.12 193 GLU A O 1
ATOM 1510 N N . ASP A 1 194 ? 15.983 -1.275 -20.175 1.00 92.88 194 ASP A N 1
ATOM 1511 C CA . ASP A 1 194 ? 15.005 -0.177 -20.206 1.00 92.88 194 ASP A CA 1
ATOM 1512 C C . ASP A 1 194 ? 15.226 0.873 -19.124 1.00 92.88 194 ASP A C 1
ATOM 1514 O O . ASP A 1 194 ? 14.367 1.723 -18.857 1.00 92.88 194 ASP A O 1
ATOM 1518 N N . ILE A 1 195 ? 16.378 0.798 -18.465 1.00 92.75 195 ILE A N 1
ATOM 1519 C CA . ILE A 1 195 ? 16.760 1.746 -17.437 1.00 92.75 195 ILE A CA 1
ATOM 1520 C C . ILE A 1 195 ? 17.419 2.946 -18.101 1.00 92.75 195 ILE A C 1
ATOM 1522 O O . ILE A 1 195 ? 18.534 2.894 -18.615 1.00 92.75 195 ILE A O 1
ATOM 1526 N N . TYR A 1 196 ? 16.722 4.070 -18.029 1.00 91.25 196 TYR A N 1
ATOM 1527 C CA . TYR A 1 196 ? 17.154 5.348 -18.559 1.00 91.25 196 TYR A CA 1
ATOM 1528 C C . TYR A 1 196 ? 17.564 6.299 -17.436 1.00 91.25 196 TYR A C 1
ATOM 1530 O O . TYR A 1 196 ? 16.871 6.412 -16.425 1.00 91.25 196 TYR A O 1
ATOM 1538 N N . LYS A 1 197 ? 18.680 7.012 -17.603 1.00 91.12 197 LYS A N 1
ATOM 1539 C CA . LYS A 1 197 ? 19.146 8.031 -16.652 1.00 91.12 197 LYS A CA 1
ATOM 1540 C C . LYS A 1 197 ? 18.885 9.428 -17.205 1.00 91.12 197 LYS A C 1
ATOM 1542 O O . LYS A 1 197 ? 19.343 9.741 -18.298 1.00 91.12 197 LYS A O 1
ATOM 1547 N N . HIS A 1 198 ? 18.216 10.272 -16.424 1.00 86.88 198 HIS A N 1
ATOM 1548 C CA . HIS A 1 198 ? 17.967 11.671 -16.766 1.00 86.88 198 HIS A CA 1
ATOM 1549 C C . HIS A 1 198 ? 17.837 12.523 -15.502 1.00 86.88 198 HIS A C 1
ATOM 1551 O O . HIS A 1 198 ? 17.162 12.116 -14.555 1.00 86.88 198 HIS A O 1
ATOM 1557 N N . GLU A 1 199 ? 18.510 13.678 -15.474 1.00 87.50 199 GLU A N 1
ATOM 1558 C CA . GLU A 1 199 ? 18.475 14.637 -14.353 1.00 87.50 199 GLU A CA 1
ATOM 1559 C C . GLU A 1 199 ? 18.693 13.983 -12.974 1.00 87.50 199 GLU A C 1
ATOM 1561 O O . GLU A 1 199 ? 17.934 14.177 -12.025 1.00 87.50 199 GLU A O 1
ATOM 1566 N N . GLY A 1 200 ? 19.701 13.111 -12.871 1.00 87.88 200 GLY A N 1
ATOM 1567 C CA . GLY A 1 200 ? 20.028 12.406 -11.625 1.00 87.88 200 GLY A CA 1
ATOM 1568 C C . GLY A 1 200 ? 19.024 11.325 -11.197 1.00 87.88 200 GLY A C 1
ATOM 1569 O O . GLY A 1 200 ? 19.230 10.676 -10.172 1.00 87.88 200 GLY A O 1
ATOM 1570 N N . ASN A 1 201 ? 17.967 11.082 -11.976 1.00 92.75 201 ASN A N 1
ATOM 1571 C CA . ASN A 1 201 ? 16.989 10.025 -11.738 1.00 92.75 201 ASN A CA 1
ATOM 1572 C C . ASN A 1 201 ? 17.187 8.858 -12.712 1.00 92.75 201 ASN A C 1
ATOM 1574 O O . ASN A 1 201 ? 17.624 9.033 -13.849 1.00 92.75 201 ASN A O 1
ATOM 1578 N N . ARG A 1 202 ? 16.838 7.654 -12.257 1.00 95.19 202 ARG A N 1
ATOM 1579 C CA . ARG A 1 202 ? 16.705 6.452 -13.081 1.00 95.19 202 ARG A CA 1
ATOM 1580 C C . ARG A 1 202 ? 15.235 6.142 -13.295 1.00 95.19 202 ARG A C 1
ATOM 1582 O O . ARG A 1 202 ? 14.476 6.018 -12.335 1.00 95.19 202 ARG A O 1
ATOM 1589 N N . TYR A 1 203 ? 14.867 5.970 -14.551 1.00 95.06 203 TYR A N 1
ATOM 1590 C CA . TYR A 1 203 ? 13.537 5.605 -14.998 1.00 95.06 203 TYR A CA 1
ATOM 1591 C C . TYR A 1 203 ? 13.589 4.197 -15.577 1.00 95.06 203 TYR A C 1
ATOM 1593 O O . TYR A 1 203 ? 14.407 3.932 -16.447 1.00 95.06 203 TYR A O 1
ATOM 1601 N N . LEU A 1 204 ? 12.718 3.309 -15.113 1.00 95.69 204 LEU A N 1
ATOM 1602 C CA . LEU A 1 204 ? 12.425 2.047 -15.785 1.00 95.69 204 LEU A CA 1
ATOM 1603 C C . LEU A 1 204 ? 11.251 2.326 -16.723 1.00 95.69 204 LEU A C 1
ATOM 1605 O O . LEU A 1 204 ? 10.147 2.559 -16.227 1.00 95.69 204 LEU A O 1
ATOM 1609 N N . THR A 1 205 ? 11.481 2.423 -18.035 1.00 93.56 205 THR A N 1
ATOM 1610 C CA . THR A 1 205 ? 10.481 3.006 -18.946 1.00 93.56 205 THR A CA 1
ATOM 1611 C C . THR A 1 205 ? 10.533 2.473 -20.376 1.00 93.56 205 THR A C 1
ATOM 1613 O O . THR A 1 205 ? 11.601 2.244 -20.933 1.00 93.56 205 THR A O 1
ATOM 1616 N N . LEU A 1 206 ? 9.361 2.368 -21.016 1.00 87.25 206 LEU A N 1
ATOM 1617 C CA . LEU A 1 206 ? 9.260 2.075 -22.453 1.00 87.25 206 LEU A CA 1
ATOM 1618 C C . LEU A 1 206 ? 9.614 3.278 -23.336 1.00 87.25 206 LEU A C 1
ATOM 1620 O O . LEU A 1 206 ? 9.766 3.111 -24.547 1.00 87.25 206 LEU A O 1
ATOM 1624 N N . SER A 1 207 ? 9.731 4.483 -22.769 1.00 80.38 207 SER A N 1
ATOM 1625 C CA . SER A 1 207 ? 9.936 5.718 -23.532 1.00 80.38 207 SER A CA 1
ATOM 1626 C C . SER A 1 207 ? 11.117 5.633 -24.497 1.00 80.38 207 SER A C 1
ATOM 1628 O O . SER A 1 207 ? 10.981 6.084 -25.626 1.00 80.38 207 SER A O 1
ATOM 1630 N N . ASN A 1 208 ? 12.224 4.985 -24.122 1.00 70.56 208 ASN A N 1
ATOM 1631 C CA . ASN A 1 208 ? 13.391 4.829 -25.002 1.00 70.56 208 ASN A CA 1
ATOM 1632 C C . ASN A 1 208 ? 13.155 3.879 -26.182 1.00 70.56 208 ASN A C 1
ATOM 1634 O O . ASN A 1 208 ? 13.776 4.029 -27.227 1.00 70.56 208 ASN A O 1
ATOM 1638 N N . ARG A 1 209 ? 12.257 2.900 -26.034 1.00 73.88 209 ARG A N 1
ATOM 1639 C CA . ARG A 1 209 ? 11.888 1.993 -27.130 1.00 73.88 209 ARG A CA 1
ATOM 1640 C C . ARG A 1 209 ? 10.969 2.677 -28.139 1.00 73.88 209 ARG A C 1
ATOM 1642 O O . ARG A 1 209 ? 10.986 2.344 -29.318 1.00 73.88 209 ARG A O 1
ATOM 1649 N N . ILE A 1 210 ? 10.122 3.587 -27.656 1.00 68.19 210 ILE A N 1
ATOM 1650 C CA . ILE A 1 210 ? 9.114 4.287 -28.462 1.00 68.19 210 ILE A CA 1
ATOM 1651 C C . ILE A 1 210 ? 9.723 5.532 -29.114 1.00 68.19 210 ILE A C 1
ATOM 1653 O O . ILE A 1 210 ? 9.504 5.790 -30.296 1.00 68.19 210 ILE A O 1
ATOM 1657 N N . MET A 1 211 ? 10.521 6.282 -28.358 1.00 60.12 211 MET A N 1
ATOM 1658 C CA . MET A 1 211 ? 11.343 7.374 -28.854 1.00 60.12 211 MET A CA 1
ATOM 1659 C C . MET A 1 211 ? 12.709 6.818 -29.243 1.00 60.12 211 MET A C 1
ATOM 1661 O O . MET A 1 211 ? 13.672 6.915 -28.487 1.00 60.12 211 MET A O 1
ATOM 1665 N N . ASP A 1 212 ? 12.803 6.261 -30.451 1.00 60.19 212 ASP A N 1
ATOM 1666 C CA . ASP A 1 212 ? 14.092 6.082 -31.124 1.00 60.19 212 ASP A CA 1
ATOM 1667 C C . ASP A 1 212 ? 14.633 7.479 -31.473 1.00 60.19 212 ASP A C 1
ATOM 1669 O O . ASP A 1 212 ? 14.485 7.985 -32.590 1.00 60.19 212 ASP A O 1
ATOM 1673 N N . LEU A 1 213 ? 15.182 8.156 -30.460 1.00 56.00 213 LEU A N 1
ATOM 1674 C CA . LEU A 1 213 ? 15.726 9.506 -30.570 1.00 56.00 213 LEU A CA 1
ATOM 1675 C C . LEU A 1 213 ? 16.824 9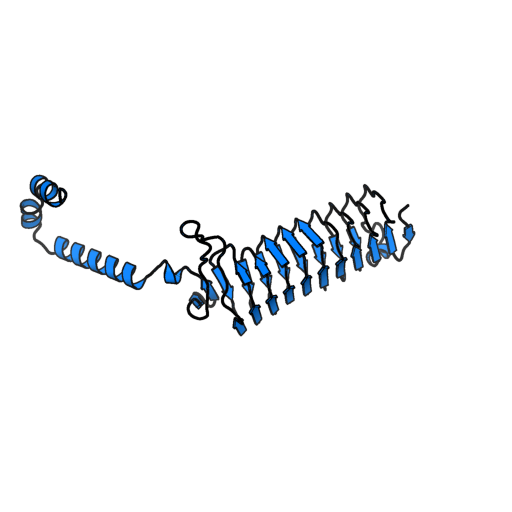.554 -31.630 1.00 56.00 213 LEU A C 1
ATOM 1677 O O . LEU A 1 213 ? 16.976 10.577 -32.285 1.00 56.00 213 LEU A O 1
ATOM 1681 N N . THR A 1 214 ? 17.539 8.456 -31.872 1.00 56.59 214 THR A N 1
ATOM 1682 C CA . THR A 1 214 ? 18.535 8.353 -32.940 1.00 56.59 214 THR A CA 1
ATOM 1683 C C . THR A 1 214 ? 17.882 8.439 -34.320 1.00 56.59 214 THR A C 1
ATOM 1685 O O . THR A 1 214 ? 18.330 9.229 -35.152 1.00 56.59 214 THR A O 1
ATOM 1688 N N . LYS A 1 215 ? 16.780 7.716 -34.570 1.00 58.53 215 LYS A N 1
ATOM 1689 C CA . LYS A 1 215 ? 15.986 7.880 -35.804 1.00 58.53 215 LYS A CA 1
ATOM 1690 C C . LYS A 1 215 ? 15.371 9.264 -35.925 1.00 58.53 215 LYS A C 1
ATOM 1692 O O . LYS A 1 215 ? 15.406 9.831 -37.015 1.00 58.53 215 LYS A O 1
ATOM 1697 N N . VAL A 1 216 ? 14.795 9.797 -34.849 1.00 59.38 216 VAL A N 1
ATOM 1698 C CA . VAL A 1 216 ? 14.158 11.124 -34.867 1.00 59.38 216 VAL A CA 1
ATOM 1699 C C . VAL A 1 216 ? 15.198 12.208 -35.152 1.00 59.38 216 VAL A C 1
ATOM 1701 O O . VAL A 1 216 ? 14.987 13.025 -36.043 1.00 59.38 216 VAL A O 1
ATOM 1704 N N . THR A 1 217 ? 16.358 12.149 -34.497 1.00 62.78 217 THR A N 1
ATOM 1705 C CA . THR A 1 217 ? 17.475 13.084 -34.704 1.00 62.78 217 THR A CA 1
ATOM 1706 C C . THR A 1 217 ? 18.044 12.953 -36.112 1.00 62.78 217 THR A C 1
ATOM 1708 O O . THR A 1 217 ? 18.219 13.956 -36.793 1.00 62.78 217 THR A O 1
ATOM 1711 N N . LYS A 1 218 ? 18.242 11.727 -36.618 1.00 68.56 218 LYS A N 1
ATOM 1712 C CA . LYS A 1 218 ? 18.669 11.500 -38.010 1.00 68.56 218 LYS A CA 1
ATOM 1713 C C . LYS A 1 218 ? 17.667 12.085 -39.009 1.00 68.56 218 LYS A C 1
ATOM 1715 O O . LYS A 1 218 ? 18.063 12.700 -39.992 1.00 68.56 218 LYS A O 1
ATOM 1720 N N . LYS A 1 219 ? 16.366 11.927 -38.752 1.00 66.56 219 LYS A N 1
ATOM 1721 C CA . LYS A 1 219 ? 15.308 12.490 -39.598 1.00 66.56 219 LYS A CA 1
ATOM 1722 C C . LYS A 1 219 ? 15.289 14.019 -39.537 1.00 66.56 219 LYS A C 1
ATOM 1724 O O . LYS A 1 219 ? 15.126 14.638 -40.581 1.00 66.56 219 LYS A O 1
ATOM 1729 N N . MET A 1 220 ? 15.491 14.620 -38.364 1.00 63.16 220 MET A N 1
ATOM 1730 C CA . MET A 1 220 ? 15.602 16.075 -38.225 1.00 63.16 220 MET A CA 1
ATOM 1731 C C . MET A 1 220 ? 16.845 16.623 -38.929 1.00 63.16 220 MET A C 1
ATOM 1733 O O . MET A 1 220 ? 16.712 17.574 -39.688 1.00 63.16 220 MET A O 1
ATOM 1737 N N . ASN A 1 221 ? 18.013 15.994 -38.774 1.00 74.25 221 ASN A N 1
ATOM 1738 C CA . ASN A 1 221 ? 19.239 16.412 -39.464 1.00 74.25 221 ASN A CA 1
ATOM 1739 C C . ASN A 1 221 ? 19.077 16.355 -40.987 1.00 74.25 221 ASN A C 1
ATOM 1741 O O . ASN A 1 221 ? 19.405 17.317 -41.671 1.00 74.25 221 ASN A O 1
ATOM 1745 N N . ASN A 1 222 ? 18.459 15.293 -41.515 1.00 75.00 222 ASN A N 1
ATOM 1746 C CA . ASN A 1 222 ? 18.145 15.206 -42.943 1.00 75.00 222 ASN A CA 1
ATOM 1747 C C . ASN A 1 222 ? 17.204 16.333 -43.414 1.00 75.00 222 ASN A C 1
ATOM 1749 O O . ASN A 1 222 ? 17.311 16.794 -44.548 1.00 75.00 222 ASN A O 1
ATOM 1753 N N . VAL A 1 223 ? 16.259 16.762 -42.569 1.00 73.69 223 VAL A N 1
ATOM 1754 C CA . VAL A 1 223 ? 15.360 17.888 -42.870 1.00 73.69 223 VAL A CA 1
ATOM 1755 C C . VAL A 1 223 ? 16.121 19.215 -42.841 1.00 73.69 223 VAL A C 1
ATOM 1757 O O . VAL A 1 223 ? 15.939 20.020 -43.750 1.00 73.69 223 VAL A O 1
ATOM 1760 N N . TYR A 1 224 ? 17.003 19.432 -41.864 1.00 71.19 224 TYR A N 1
ATOM 1761 C CA . TYR A 1 224 ? 17.846 20.629 -41.798 1.00 71.19 224 TYR A CA 1
ATOM 1762 C C . TYR A 1 224 ? 18.793 20.734 -42.997 1.00 71.19 224 TYR A C 1
ATOM 1764 O O . TYR A 1 224 ? 18.808 21.771 -43.653 1.00 71.19 224 TYR A O 1
ATOM 1772 N N . GLU A 1 225 ? 19.477 19.650 -43.372 1.00 79.12 225 GLU A N 1
ATOM 1773 C CA . GLU A 1 225 ? 20.323 19.615 -44.574 1.00 79.12 225 GLU A CA 1
ATOM 1774 C C . GLU A 1 225 ? 19.526 19.907 -45.856 1.00 79.12 225 GLU A C 1
ATOM 1776 O O . GLU A 1 225 ? 20.021 20.557 -46.778 1.00 79.12 225 GLU A O 1
ATOM 1781 N N . ALA A 1 226 ? 18.278 19.432 -45.941 1.00 75.62 226 ALA A N 1
ATOM 1782 C CA . ALA A 1 226 ? 17.406 19.719 -47.077 1.00 75.62 226 ALA A CA 1
ATOM 1783 C C . ALA A 1 226 ? 16.987 21.199 -47.126 1.00 75.62 226 ALA A C 1
ATOM 1785 O O . ALA A 1 226 ? 16.926 21.777 -48.211 1.00 75.62 226 ALA A O 1
ATOM 1786 N N . ILE A 1 227 ? 16.732 21.814 -45.967 1.00 73.19 227 ILE A N 1
ATOM 1787 C CA . ILE A 1 227 ? 16.408 23.240 -45.840 1.00 73.19 227 ILE A CA 1
ATOM 1788 C C . ILE A 1 227 ? 17.629 24.106 -46.184 1.00 73.19 227 ILE A C 1
ATOM 1790 O O . ILE A 1 227 ? 17.501 25.037 -46.974 1.00 73.19 227 ILE A O 1
ATOM 1794 N N . GLU A 1 228 ? 18.826 23.779 -45.695 1.00 73.19 228 GLU A N 1
ATOM 1795 C CA . GLU A 1 228 ? 20.062 24.500 -46.039 1.00 73.19 228 GLU A CA 1
ATOM 1796 C C . GLU A 1 228 ? 20.394 24.409 -47.537 1.00 73.19 228 GLU A C 1
ATOM 1798 O O . GLU A 1 228 ? 20.786 25.400 -48.156 1.00 73.19 228 GLU A O 1
ATOM 1803 N N . LYS A 1 229 ? 20.156 23.251 -48.168 1.00 75.44 229 LYS A N 1
ATOM 1804 C CA . LYS A 1 229 ? 20.282 23.078 -49.629 1.00 75.44 229 LYS A CA 1
ATOM 1805 C C . LYS A 1 229 ? 19.253 23.872 -50.432 1.00 75.44 229 LYS A C 1
ATOM 1807 O O . LYS A 1 229 ? 19.491 24.161 -51.600 1.00 75.44 229 LYS A O 1
ATOM 1812 N N . LEU A 1 230 ? 18.100 24.180 -49.843 1.00 69.12 230 LEU A N 1
ATOM 1813 C CA . LEU A 1 230 ? 17.085 25.037 -50.454 1.00 69.12 230 LEU A CA 1
ATOM 1814 C C . LEU A 1 230 ? 17.450 26.515 -50.302 1.00 69.12 230 LEU A C 1
ATOM 1816 O O . LEU A 1 230 ? 17.297 27.264 -51.256 1.00 69.12 230 LEU A O 1
ATOM 1820 N N . ILE A 1 231 ? 17.970 26.919 -49.142 1.00 69.62 231 ILE A N 1
ATOM 1821 C CA . ILE A 1 231 ? 18.354 28.310 -48.853 1.00 69.62 231 ILE A CA 1
ATOM 1822 C C . ILE A 1 231 ? 19.645 28.719 -49.585 1.00 69.62 231 ILE A C 1
ATOM 1824 O O . ILE A 1 231 ? 19.812 29.884 -49.928 1.00 69.62 231 ILE A O 1
ATOM 1828 N N . SER A 1 232 ? 20.544 27.772 -49.868 1.00 64.19 232 SER A N 1
ATOM 1829 C CA . SER A 1 232 ? 21.799 28.010 -50.607 1.00 64.19 232 SER A CA 1
ATOM 1830 C C . SER A 1 232 ? 21.643 28.093 -52.132 1.00 64.19 232 SER A C 1
ATOM 1832 O O . SER A 1 232 ? 22.626 28.348 -52.827 1.00 64.19 232 SER A O 1
ATOM 1834 N N . LYS A 1 233 ? 20.432 27.899 -52.671 1.00 63.72 233 LYS A N 1
ATOM 1835 C CA . LYS A 1 233 ? 20.142 28.110 -54.097 1.00 63.72 233 LYS A CA 1
ATOM 1836 C C . LYS A 1 233 ? 19.715 29.549 -54.367 1.00 63.72 233 LYS A C 1
ATOM 1838 O O . LYS A 1 233 ? 18.987 30.143 -53.576 1.00 63.72 233 LYS A O 1
ATOM 1843 N N . ASP A 1 234 ? 20.130 30.082 -55.516 1.00 58.06 234 ASP A N 1
ATOM 1844 C CA . ASP A 1 234 ? 19.712 31.404 -55.990 1.00 58.06 234 ASP A CA 1
ATOM 1845 C C . ASP A 1 234 ? 18.166 31.456 -56.071 1.00 58.06 234 ASP A C 1
ATOM 1847 O O . ASP A 1 234 ? 17.561 30.559 -56.674 1.00 58.06 234 ASP A O 1
ATOM 1851 N N . PRO A 1 235 ? 17.490 32.464 -55.481 1.00 57.66 235 PRO A N 1
ATOM 1852 C CA . PRO A 1 235 ? 16.027 32.565 -55.464 1.00 57.66 235 PRO A CA 1
ATOM 1853 C C . PRO A 1 235 ? 15.356 32.401 -56.839 1.00 57.66 235 PRO A C 1
ATOM 1855 O O . PRO A 1 235 ? 14.219 31.930 -56.926 1.00 57.66 235 PRO A O 1
ATOM 1858 N N . LYS A 1 236 ? 16.063 32.731 -57.929 1.00 56.22 236 LYS A N 1
ATOM 1859 C CA . LYS A 1 236 ? 15.577 32.562 -59.308 1.00 56.22 236 LYS A CA 1
ATOM 1860 C C . LYS A 1 236 ? 15.512 31.095 -59.770 1.00 56.22 236 LYS A C 1
ATOM 1862 O O . LYS A 1 236 ? 14.644 30.760 -60.574 1.00 56.22 236 LYS A O 1
ATOM 1867 N N . GLU A 1 237 ? 16.352 30.199 -59.243 1.00 55.38 237 GLU A N 1
ATOM 1868 C CA . GLU A 1 237 ? 16.324 28.755 -59.555 1.00 55.38 237 GLU A CA 1
ATOM 1869 C C . GLU A 1 237 ? 15.239 27.982 -58.788 1.00 55.38 237 GLU A C 1
ATOM 1871 O O . GLU A 1 237 ? 14.769 26.932 -59.243 1.00 55.38 237 GLU A O 1
ATOM 1876 N N . ILE A 1 238 ? 14.828 28.481 -57.619 1.00 54.81 238 ILE A N 1
ATOM 1877 C CA . ILE A 1 238 ? 13.815 27.833 -56.774 1.00 54.81 238 ILE A CA 1
ATOM 1878 C C . ILE A 1 238 ? 12.429 27.951 -57.427 1.00 54.81 238 ILE A C 1
ATOM 1880 O O . ILE A 1 238 ? 11.673 26.977 -57.463 1.00 54.81 238 ILE A O 1
ATOM 1884 N N . HIS A 1 239 ? 12.120 29.102 -58.032 1.00 52.56 239 HIS A N 1
ATOM 1885 C CA . HIS A 1 239 ? 10.838 29.323 -58.705 1.00 52.56 239 HIS A CA 1
ATOM 1886 C C . HIS A 1 239 ? 10.654 28.520 -60.005 1.00 52.56 239 HIS A C 1
ATOM 1888 O O . HIS A 1 239 ? 9.521 28.150 -60.312 1.00 52.56 239 HIS A O 1
ATOM 1894 N N . SER A 1 240 ? 11.721 28.182 -60.745 1.00 55.50 240 SER A N 1
ATOM 1895 C CA . SER A 1 240 ? 11.592 27.405 -61.995 1.00 55.50 240 SER A CA 1
ATOM 1896 C C . SER A 1 240 ? 11.429 25.891 -61.765 1.00 55.50 240 SER A C 1
ATOM 1898 O O . SER A 1 240 ? 10.826 25.185 -62.581 1.00 55.50 240 SER A O 1
ATOM 1900 N N . ASN A 1 241 ? 11.923 25.378 -60.631 1.00 55.62 241 ASN A N 1
ATOM 1901 C CA . ASN A 1 241 ? 11.897 23.948 -60.304 1.00 55.62 241 ASN A CA 1
ATOM 1902 C C . ASN A 1 241 ? 10.679 23.509 -59.477 1.00 55.62 241 ASN A C 1
ATOM 1904 O O . ASN A 1 241 ? 10.326 22.329 -59.507 1.00 55.62 241 ASN A O 1
ATOM 1908 N N . TYR A 1 242 ? 10.018 24.439 -58.783 1.00 55.28 242 TYR A N 1
ATOM 1909 C CA . TYR A 1 242 ? 8.882 24.167 -57.894 1.00 55.28 242 TYR A CA 1
ATOM 1910 C C . TYR A 1 242 ? 7.601 24.902 -58.319 1.00 55.28 242 TYR A C 1
ATOM 1912 O O . TYR A 1 242 ? 6.841 25.380 -57.476 1.00 55.28 242 TYR A O 1
ATOM 1920 N N . SER A 1 243 ? 7.327 24.983 -59.627 1.00 59.09 243 SER A N 1
ATOM 1921 C CA . SER A 1 243 ? 6.000 25.404 -60.091 1.00 59.09 243 SER A CA 1
ATOM 1922 C C . SER A 1 243 ? 4.931 24.433 -59.566 1.00 59.09 243 SER A C 1
ATOM 1924 O O . SER A 1 243 ? 5.176 23.228 -59.424 1.00 59.09 243 SER A O 1
ATOM 1926 N N . GLN A 1 244 ? 3.734 24.946 -59.253 1.00 55.12 244 GLN A N 1
ATOM 1927 C CA . GLN A 1 244 ? 2.662 24.139 -58.653 1.00 55.12 244 GLN A CA 1
ATOM 1928 C C . GLN A 1 244 ? 2.268 22.911 -59.499 1.00 55.12 244 GLN A C 1
ATOM 1930 O O . GLN A 1 244 ? 1.786 21.923 -58.947 1.00 55.12 244 GLN A O 1
ATOM 1935 N N . GLU A 1 245 ? 2.525 22.926 -60.809 1.00 54.97 245 GLU A N 1
ATOM 1936 C CA . GLU A 1 245 ? 2.307 21.780 -61.700 1.00 54.97 245 GLU A CA 1
ATOM 1937 C C . GLU A 1 245 ? 3.294 20.630 -61.457 1.00 54.97 245 GLU A C 1
ATOM 1939 O O . GLU A 1 245 ? 2.867 19.484 -61.317 1.00 54.97 245 GLU A O 1
ATOM 1944 N N . LYS A 1 246 ? 4.596 20.912 -61.297 1.00 55.78 246 LYS A N 1
ATOM 1945 C CA . LYS A 1 246 ? 5.612 19.868 -61.046 1.00 55.78 246 LYS A CA 1
ATOM 1946 C C . LYS A 1 246 ? 5.465 19.220 -59.669 1.00 55.78 246 LYS A C 1
ATOM 1948 O O . LYS A 1 246 ? 5.759 18.038 -59.499 1.00 55.78 246 LYS A O 1
ATOM 1953 N N . LEU A 1 247 ? 4.984 19.974 -58.680 1.00 54.34 247 LEU A N 1
ATOM 1954 C CA . LEU A 1 247 ? 4.667 19.434 -57.356 1.00 54.34 247 LEU A CA 1
ATOM 1955 C C . LEU A 1 247 ? 3.415 18.541 -57.391 1.00 54.34 247 LEU A C 1
ATOM 1957 O O . LEU A 1 247 ? 3.404 17.501 -56.738 1.00 54.34 247 LEU A O 1
ATOM 1961 N N . ARG A 1 248 ? 2.396 18.872 -58.196 1.00 55.38 248 ARG A N 1
ATOM 1962 C CA . ARG A 1 248 ? 1.183 18.044 -58.340 1.00 55.38 248 ARG A CA 1
ATOM 1963 C C . ARG A 1 248 ? 1.437 16.680 -58.992 1.00 55.38 248 ARG A C 1
ATOM 1965 O O . ARG A 1 248 ? 0.776 15.719 -58.608 1.00 55.38 248 ARG A O 1
ATOM 1972 N N . GLU A 1 249 ? 2.383 16.559 -59.923 1.00 54.78 249 GLU A N 1
ATOM 1973 C CA . GLU A 1 249 ? 2.748 15.251 -60.498 1.00 54.78 249 GLU A CA 1
ATOM 1974 C C . GLU A 1 249 ? 3.535 14.367 -59.525 1.00 54.78 249 GLU A C 1
ATOM 1976 O O . GLU A 1 249 ? 3.350 13.150 -59.492 1.00 54.78 249 GLU A O 1
ATOM 1981 N N . LYS A 1 250 ? 4.386 14.968 -58.688 1.00 52.16 250 LYS A N 1
ATOM 1982 C CA . LYS A 1 250 ? 5.282 14.227 -57.790 1.00 52.16 250 LYS A CA 1
ATOM 1983 C C . LYS A 1 250 ? 4.569 13.584 -56.593 1.00 52.16 250 LYS A C 1
ATOM 1985 O O . LYS A 1 250 ? 5.105 12.644 -56.021 1.00 52.16 250 LYS A O 1
ATOM 1990 N N . PHE A 1 251 ? 3.376 14.070 -56.242 1.00 48.94 251 PHE A N 1
ATOM 1991 C CA . PHE A 1 251 ? 2.544 13.559 -55.141 1.00 48.94 251 PHE A CA 1
ATOM 1992 C C . PHE A 1 251 ? 1.326 12.734 -55.611 1.00 48.94 251 PHE A C 1
ATOM 1994 O O . PHE A 1 251 ? 0.454 12.417 -54.805 1.00 48.94 251 PHE A O 1
ATOM 2001 N N . LYS A 1 252 ? 1.250 12.381 -56.905 1.00 50.22 252 LYS A N 1
ATOM 2002 C CA . LYS A 1 252 ? 0.253 11.441 -57.464 1.00 50.22 252 LYS A CA 1
ATOM 2003 C C . LYS A 1 252 ? 0.757 9.987 -57.583 1.00 50.22 252 LYS A C 1
ATOM 2005 O O . LYS A 1 252 ? 0.030 9.147 -58.107 1.00 50.22 252 LYS A O 1
ATOM 2010 N N . LYS A 1 253 ? 1.970 9.687 -57.111 1.00 38.78 253 LYS A N 1
ATOM 2011 C CA . LYS A 1 253 ? 2.521 8.331 -56.939 1.00 38.78 253 LYS A CA 1
ATOM 2012 C C . LYS A 1 253 ? 2.781 8.076 -55.462 1.00 38.78 253 LYS A C 1
ATOM 2014 O O . LYS A 1 253 ? 2.686 6.896 -55.071 1.00 38.78 253 LYS A O 1
#

pLDDT: mean 87.59, std 14.9, range [38.78, 98.88]